Protein AF-L8XXB7-F1 (afdb_monomer)

pLDDT: mean 86.93, std 15.14, range [36.94, 98.31]

Sequence (219 aa):
MKTKTLAVSALMASLLMVPSFAGLTLDNISIDHSVTATVDMDNKSFAITGGCNTVIGGMDINQYDTFIAERNLASTLMACSEPLELMSLRIQSFLNNQPKVVREGNQLFLVGTIEGETRSVYMPLTLDQGSFKDVKAEAYERIFIYVSNEKVPCPNDPNAKCLQIRENKESAWQPYEGTIEGFSAEPGIAYRLRLKAYNKGTKEERWVYDMAVEQEVVE

Organism: NCBI:txid1261130

Nearest PDB structures (foldseek):
  8h95-assembly1_B  TM=2.052E-01  e=8.002E-02  Mus musculus
  7o1f-assembly1_A  TM=2.041E-01  e=3.319E+00  Thermochaetoides thermophila DSM 1495
  9hcj-assembly1_T0  TM=1.459E-01  e=7.292E+00  Dictyostelium discoideum

Solvent-accessible surface area (backbone atoms only — not comparable to full-atom values): 12708 Å² total; per-residue (Å²): 144,85,88,84,86,85,86,78,85,76,83,79,80,78,80,77,80,76,81,78,74,75,76,84,81,66,46,60,75,36,96,84,65,58,42,40,36,39,32,29,58,74,80,31,30,39,38,36,44,60,34,44,36,43,41,32,35,48,42,49,68,49,100,81,36,33,36,40,67,50,91,80,60,49,62,57,89,62,89,66,57,69,72,30,47,52,42,34,53,49,53,51,40,26,48,75,58,38,19,30,62,44,77,58,92,90,47,37,26,38,40,32,44,36,86,96,54,95,58,53,30,33,34,50,38,44,53,66,36,50,58,61,89,90,46,61,31,70,75,58,47,81,46,57,38,34,37,49,31,55,67,42,59,22,93,92,41,69,90,44,75,16,50,25,31,26,73,47,96,85,48,73,77,39,76,38,86,73,73,48,46,93,58,79,89,56,85,38,35,28,36,32,34,37,31,38,30,28,52,69,96,49,96,73,47,45,39,33,57,72,46,73,79,43,78,43,81,59,131

Mean predicted aligned error: 10.37 Å

InterPro domains:
  IPR005184 Domain of unknown function DUF306, Meta/HslJ [PF03724] (34-112)
  IPR025485 Domain of unknown function DUF4377 [PF14302] (143-199)
  IPR038670 HslJ-like superfamily [G3DSA:2.40.128.270] (19-120)

Foldseek 3Di:
DDDDDDDDDDPPPDPPPDPPPPPQDAAALDPVLQWAKEAAPVQQKIWIDDAQKIKIAGWDQDPQQFIAGDPDIDIDDGDDDPVRVVSVVQVVQFNVQRFGWDDDDLWTWGWGDGPPDPGIHIHTYAYPQQDDPPRGHADWDWAKKKWDLAWAQDPVGNVDTFIWI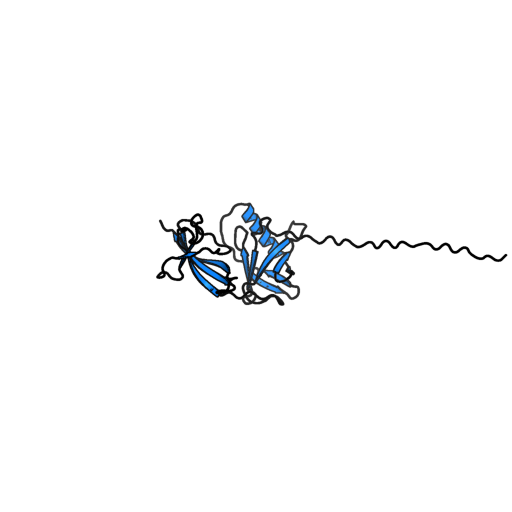DRDPPDDIDGDPDDAAPDDHDHQKIFIFIWTWGPPPDPPTYTYGDDTPDIDGHD

Radius of gyration: 26.52 Å; Cα contacts (8 Å, |Δi|>4): 423; chains: 1; bounding box: 49×38×118 Å

Secondary structure (DSSP, 8-state):
-------------------------PEESSTTS--EEEEETTTTEEEEESSSS-EEEEEEE-TT-BEEE-S--EE------HHHHHHHHHHHHHHHT--EEEEETTEEEEEE--TT-SS-EEEEEEEEESEETTEEPPPEEEEEEEE-SS-EE-SS-TTSEEEEEESSTTSPPEEE-S-EET--PPTTEEEEEEEEEESTTSTT-EEEEEEEEEEEE--

Structure (mmCIF, N/CA/C/O backbone):
data_AF-L8XXB7-F1
#
_entry.id   AF-L8XXB7-F1
#
loop_
_atom_site.group_PDB
_atom_site.id
_atom_site.type_symbol
_atom_site.label_atom_id
_atom_site.label_alt_id
_atom_site.label_comp_id
_atom_site.label_asym_id
_atom_site.label_entity_id
_atom_site.label_seq_id
_atom_site.pdbx_PDB_ins_code
_atom_site.Cartn_x
_atom_site.Cartn_y
_atom_site.Cartn_z
_atom_site.occupancy
_atom_site.B_iso_or_equiv
_atom_site.auth_seq_id
_atom_site.auth_comp_id
_atom_site.auth_asym_id
_atom_site.auth_atom_id
_atom_site.pdbx_PDB_model_num
ATOM 1 N N . MET A 1 1 ? -7.464 6.997 -90.187 1.00 45.47 1 MET A N 1
ATOM 2 C CA . MET A 1 1 ? -6.600 6.892 -88.992 1.00 45.47 1 MET A CA 1
ATOM 3 C C . MET A 1 1 ? -6.838 8.111 -88.100 1.00 45.47 1 MET A C 1
ATOM 5 O O . MET A 1 1 ? -6.328 9.177 -88.410 1.00 45.47 1 MET A O 1
ATOM 9 N N . LYS A 1 2 ? -7.713 7.984 -87.091 1.00 36.94 2 LYS A N 1
ATOM 10 C CA . LYS A 1 2 ? -7.899 8.899 -85.943 1.00 36.94 2 LYS A CA 1
ATOM 11 C C . LYS A 1 2 ? -8.888 8.238 -84.970 1.00 36.94 2 LYS A C 1
ATOM 13 O O . LYS A 1 2 ? -10.041 8.013 -85.314 1.00 36.94 2 LYS A O 1
ATOM 18 N N . THR A 1 3 ? -8.378 7.866 -83.806 1.00 43.75 3 THR A N 1
ATOM 19 C CA . THR A 1 3 ? -9.045 7.267 -82.642 1.00 43.75 3 THR A CA 1
ATOM 20 C C . THR A 1 3 ? -9.668 8.347 -81.750 1.00 43.75 3 THR A C 1
ATOM 22 O O . THR A 1 3 ? -9.043 9.392 -81.591 1.00 43.75 3 THR A O 1
ATOM 25 N N . LYS A 1 4 ? -10.828 8.078 -81.122 1.00 39.19 4 LYS A N 1
ATOM 26 C CA . LYS A 1 4 ? -11.221 8.572 -79.777 1.00 39.19 4 LYS A CA 1
ATOM 27 C C . LYS A 1 4 ? -12.209 7.571 -79.142 1.00 39.19 4 LYS A C 1
ATOM 29 O O . LYS A 1 4 ? -13.277 7.359 -79.695 1.00 39.19 4 LYS A O 1
ATOM 34 N N . THR A 1 5 ? -11.769 6.708 -78.225 1.00 40.34 5 THR A N 1
ATOM 35 C CA . THR A 1 5 ? -11.720 6.863 -76.750 1.00 40.34 5 THR A CA 1
ATOM 36 C C . THR A 1 5 ? -13.084 6.659 -76.074 1.00 40.34 5 THR A C 1
ATOM 38 O O . THR A 1 5 ? -13.858 7.597 -75.920 1.00 40.34 5 THR A O 1
ATOM 41 N N . LEU A 1 6 ? -13.336 5.421 -75.632 1.00 40.28 6 LEU A N 1
ATOM 42 C CA . LEU A 1 6 ? -14.311 5.074 -74.594 1.00 40.28 6 LEU A CA 1
ATOM 43 C C . LEU A 1 6 ? -13.636 5.266 -73.229 1.00 40.28 6 LEU A C 1
ATOM 45 O O . LEU A 1 6 ? -12.616 4.635 -72.954 1.00 40.28 6 LEU A O 1
ATOM 49 N N . ALA A 1 7 ? -14.183 6.144 -72.392 1.00 41.25 7 ALA A N 1
ATOM 50 C CA . ALA A 1 7 ? -13.767 6.289 -71.003 1.00 41.25 7 ALA A CA 1
ATOM 51 C C . ALA A 1 7 ? -14.542 5.279 -70.145 1.00 41.25 7 ALA A C 1
ATOM 53 O O . ALA A 1 7 ? -15.738 5.445 -69.918 1.00 41.25 7 ALA A O 1
ATOM 54 N N . VAL A 1 8 ? -13.862 4.231 -69.679 1.00 43.19 8 VAL A N 1
ATOM 55 C CA . VAL A 1 8 ? -14.361 3.361 -68.609 1.00 43.19 8 VAL A CA 1
ATOM 56 C C . VAL A 1 8 ? -13.792 3.904 -67.304 1.00 43.19 8 VAL A C 1
ATOM 58 O O . VAL A 1 8 ? -12.592 3.826 -67.053 1.00 43.19 8 VAL A O 1
ATOM 61 N N . SER A 1 9 ? -14.657 4.520 -66.504 1.00 38.75 9 SER A N 1
ATOM 62 C CA . SER A 1 9 ? -14.356 4.911 -65.130 1.00 38.75 9 SER A CA 1
ATOM 63 C C . SER A 1 9 ? -14.198 3.639 -64.294 1.00 38.75 9 SER A C 1
ATOM 65 O O . SER A 1 9 ? -15.162 2.909 -64.072 1.00 38.75 9 SER A O 1
ATOM 67 N N . ALA A 1 10 ? -12.970 3.345 -63.871 1.00 47.25 10 ALA A N 1
ATOM 68 C CA . ALA A 1 10 ? -12.698 2.325 -62.872 1.00 47.25 10 ALA A CA 1
ATOM 69 C C . ALA A 1 10 ? -12.879 2.949 -61.481 1.00 47.25 10 ALA A C 1
ATOM 71 O O . ALA A 1 10 ? -12.118 3.835 -61.088 1.00 47.25 10 ALA A O 1
ATOM 72 N N . LEU A 1 11 ? -13.893 2.495 -60.740 1.00 44.03 11 LEU A N 1
ATOM 73 C CA . LEU A 1 11 ? -14.020 2.755 -59.308 1.00 44.03 11 LEU A CA 1
ATOM 74 C C . LEU A 1 11 ? -12.863 2.037 -58.591 1.00 44.03 11 LEU A C 1
ATOM 76 O O . LEU A 1 11 ? -12.884 0.818 -58.428 1.00 44.03 11 LEU A O 1
ATOM 80 N N . MET A 1 12 ? -11.840 2.782 -58.171 1.00 46.66 12 MET A N 1
ATOM 81 C CA . MET A 1 12 ? -10.859 2.292 -57.202 1.00 46.66 12 MET A CA 1
ATOM 82 C C . MET A 1 12 ? -11.525 2.252 -55.824 1.00 46.66 12 MET A C 1
ATOM 84 O O . MET A 1 12 ? -11.659 3.276 -55.159 1.00 46.66 12 MET A O 1
ATOM 88 N N . ALA A 1 13 ? -11.951 1.066 -55.392 1.00 47.12 13 ALA A N 1
ATOM 89 C CA . ALA A 1 13 ? -12.261 0.818 -53.992 1.00 47.12 13 ALA A CA 1
ATOM 90 C C . ALA A 1 13 ? -10.939 0.761 -53.213 1.00 47.12 13 ALA A C 1
ATOM 92 O O . ALA A 1 13 ? -10.235 -0.248 -53.215 1.00 47.12 13 ALA A O 1
ATOM 93 N N . SER A 1 14 ? -10.573 1.873 -52.580 1.00 47.66 14 SER A N 1
ATOM 94 C CA . SER A 1 14 ? -9.471 1.926 -51.626 1.00 47.66 14 SER A CA 1
ATOM 95 C C . SER A 1 14 ? -9.863 1.143 -50.370 1.00 47.66 14 SER A C 1
ATOM 97 O O . SER A 1 14 ? -10.617 1.645 -49.535 1.00 47.66 14 SER A O 1
ATOM 99 N N . LEU A 1 15 ? -9.367 -0.091 -50.235 1.00 46.38 15 LEU A N 1
ATOM 100 C CA . LEU A 1 15 ? -9.364 -0.793 -48.953 1.00 46.38 15 LEU A CA 1
ATOM 101 C C . LEU A 1 15 ? -8.460 -0.016 -47.987 1.00 46.38 15 LEU A C 1
ATOM 103 O O . LEU A 1 15 ? -7.235 -0.086 -48.070 1.00 46.38 15 LEU A O 1
ATOM 107 N N . LEU A 1 16 ? -9.066 0.723 -47.062 1.00 46.00 16 LEU A N 1
ATOM 108 C CA . LEU A 1 16 ? -8.380 1.215 -45.874 1.00 46.00 16 LEU A CA 1
ATOM 109 C C . LEU A 1 16 ? -8.183 0.017 -44.937 1.00 46.00 16 LEU A C 1
ATOM 111 O O . LEU A 1 16 ? -9.094 -0.365 -44.206 1.00 46.00 16 LEU A O 1
ATOM 115 N N . MET A 1 17 ? -7.007 -0.612 -44.984 1.00 50.78 17 MET A N 1
ATOM 116 C CA . MET A 1 17 ? -6.580 -1.503 -43.906 1.00 50.78 17 MET A CA 1
ATOM 117 C C . MET A 1 17 ? -6.363 -0.645 -42.661 1.00 50.78 17 MET A C 1
ATOM 119 O O . MET A 1 17 ? -5.376 0.079 -42.559 1.00 50.78 17 MET A O 1
ATOM 123 N N . VAL A 1 18 ? -7.312 -0.697 -41.730 1.00 44.94 18 VAL A N 1
ATOM 124 C CA . VAL A 1 18 ? -7.131 -0.145 -40.388 1.00 44.94 18 VAL A CA 1
ATOM 125 C C . VAL A 1 18 ? -6.169 -1.086 -39.659 1.00 44.94 18 VAL A C 1
ATOM 127 O O . VAL A 1 18 ? -6.505 -2.263 -39.501 1.00 44.94 18 VAL A O 1
ATOM 130 N N . PRO A 1 19 ? -4.974 -0.641 -39.236 1.00 51.09 19 PRO A N 1
ATOM 131 C CA . PRO A 1 19 ? -4.128 -1.472 -38.399 1.00 51.09 19 PRO A CA 1
ATOM 132 C C . PRO A 1 19 ? -4.854 -1.691 -37.070 1.00 51.09 19 PRO A C 1
ATOM 134 O O . PRO A 1 19 ? -5.064 -0.759 -36.294 1.00 51.09 19 PRO A O 1
ATOM 137 N N . SER A 1 20 ? -5.270 -2.931 -36.820 1.00 47.62 20 SER A N 1
ATOM 138 C CA . SER A 1 20 ? -5.663 -3.363 -35.485 1.00 47.62 20 SER A CA 1
ATOM 139 C C . SER A 1 20 ? -4.380 -3.450 -34.669 1.00 47.62 20 SER A C 1
ATOM 141 O O . SER A 1 20 ? -3.648 -4.436 -34.731 1.00 47.62 20 SER A O 1
ATOM 143 N N . PHE A 1 21 ? -4.051 -2.374 -33.958 1.00 53.78 21 PHE A N 1
ATOM 144 C CA . PHE A 1 21 ? -3.100 -2.471 -32.865 1.00 53.78 21 PHE A CA 1
ATOM 145 C C . PHE A 1 21 ? -3.776 -3.328 -31.799 1.00 53.78 21 PHE A C 1
ATOM 147 O O . PHE A 1 21 ? -4.690 -2.866 -31.116 1.00 53.78 21 PHE A O 1
ATOM 154 N N . ALA A 1 22 ? -3.377 -4.597 -31.703 1.00 57.16 22 ALA A N 1
ATOM 155 C CA . ALA A 1 22 ? -3.699 -5.405 -30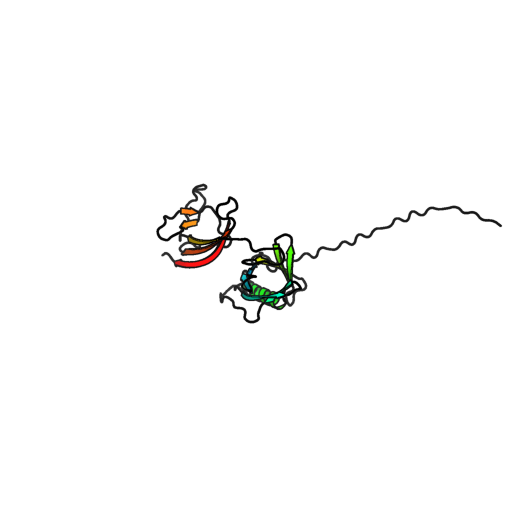.542 1.00 57.16 22 ALA A CA 1
ATOM 156 C C . ALA A 1 22 ? -3.143 -4.651 -29.330 1.00 57.16 22 ALA A C 1
ATOM 158 O O . ALA A 1 22 ? -1.928 -4.483 -29.210 1.00 57.16 22 ALA A O 1
ATOM 159 N N . GLY A 1 23 ? -4.032 -4.112 -28.493 1.00 57.22 23 GLY A N 1
ATOM 160 C CA . GLY A 1 23 ? -3.625 -3.526 -27.225 1.00 57.22 23 GLY A CA 1
ATOM 161 C C . GLY A 1 23 ? -2.802 -4.566 -26.475 1.00 57.22 23 GLY A C 1
ATOM 162 O O . GLY A 1 23 ? -3.222 -5.717 -26.358 1.00 57.22 23 GLY A O 1
ATOM 163 N N . LEU A 1 24 ? -1.602 -4.191 -26.038 1.00 60.78 24 LEU A N 1
ATOM 164 C CA . LEU A 1 24 ? -0.791 -5.051 -25.187 1.00 60.78 24 LEU A CA 1
ATOM 165 C C . LEU A 1 24 ? -1.532 -5.185 -23.855 1.00 60.78 24 LEU A C 1
ATOM 167 O O . LEU A 1 24 ? -1.524 -4.263 -23.045 1.00 60.78 24 LEU A O 1
ATOM 171 N N . THR A 1 25 ? -2.220 -6.307 -23.656 1.00 75.25 25 THR A N 1
ATOM 172 C CA . THR A 1 25 ? -2.815 -6.647 -22.365 1.00 75.25 25 THR A CA 1
ATOM 173 C C . THR A 1 25 ? -1.681 -7.049 -21.431 1.00 75.25 25 THR A C 1
ATOM 175 O O . THR A 1 25 ? -1.007 -8.052 -21.678 1.00 75.25 25 THR A O 1
ATOM 178 N N . LEU A 1 26 ? -1.434 -6.235 -20.408 1.00 86.38 26 LEU A N 1
ATOM 179 C CA . LEU A 1 26 ? -0.481 -6.539 -19.347 1.00 86.38 26 LEU A CA 1
ATOM 180 C C . LEU A 1 26 ? -1.220 -7.233 -18.209 1.00 86.38 26 LEU A C 1
ATOM 182 O O . LEU A 1 26 ? -2.276 -6.766 -17.787 1.00 86.38 26 LEU A O 1
ATOM 186 N N . ASP A 1 27 ? -0.639 -8.316 -17.708 1.00 92.12 27 ASP A N 1
ATOM 187 C CA . ASP A 1 27 ? -1.162 -9.032 -16.550 1.00 92.12 27 ASP A CA 1
ATOM 188 C C . ASP A 1 27 ? -0.581 -8.439 -15.257 1.00 92.12 27 ASP A C 1
ATOM 190 O O . ASP A 1 27 ? 0.526 -7.885 -15.247 1.00 92.12 27 ASP A O 1
ATOM 194 N N . ASN A 1 28 ? -1.316 -8.558 -14.152 1.00 92.62 28 ASN A N 1
ATOM 195 C CA . ASN A 1 28 ? -0.781 -8.241 -12.829 1.00 92.62 28 ASN A CA 1
ATOM 196 C C . ASN A 1 28 ? 0.352 -9.231 -12.485 1.00 92.62 28 ASN A C 1
ATOM 198 O O . ASN A 1 28 ? 0.294 -10.408 -12.847 1.00 92.62 28 ASN A O 1
ATOM 202 N N . ILE A 1 29 ? 1.374 -8.774 -11.758 1.00 93.81 29 ILE A N 1
ATOM 203 C CA . ILE A 1 29 ? 2.471 -9.620 -11.259 1.00 93.81 29 ILE A CA 1
ATOM 204 C C . ILE A 1 29 ? 1.972 -10.806 -10.411 1.00 93.81 29 ILE A C 1
ATOM 206 O O . ILE A 1 29 ? 2.606 -11.862 -10.374 1.00 93.81 29 ILE A O 1
ATOM 210 N N . SER A 1 30 ? 0.814 -10.647 -9.769 1.00 90.94 30 SER A N 1
ATOM 211 C CA . SER A 1 30 ? 0.132 -11.657 -8.960 1.00 90.94 30 SER A CA 1
ATOM 212 C C . SER A 1 30 ? -1.269 -11.934 -9.501 1.00 90.94 30 SER A C 1
ATOM 214 O O . SER A 1 30 ? -2.006 -11.009 -9.828 1.00 90.94 30 SER A O 1
ATOM 216 N N . ILE A 1 31 ? -1.653 -13.211 -9.582 1.00 84.81 31 ILE A N 1
ATOM 217 C CA . ILE A 1 31 ? -2.969 -13.624 -10.108 1.00 84.81 31 ILE A CA 1
ATOM 218 C C . ILE A 1 31 ? -4.104 -13.183 -9.172 1.00 84.81 31 ILE A C 1
ATOM 220 O O . ILE A 1 31 ? -5.189 -12.841 -9.627 1.00 84.81 31 ILE A O 1
ATOM 224 N N . ASP A 1 32 ? -3.851 -13.177 -7.866 1.00 81.38 32 ASP A N 1
ATOM 225 C CA . ASP A 1 32 ? -4.802 -12.770 -6.828 1.00 81.38 32 ASP A CA 1
ATOM 226 C C . ASP A 1 32 ? -4.764 -11.264 -6.521 1.00 81.38 32 ASP A C 1
ATOM 228 O O . ASP A 1 32 ? -5.496 -10.796 -5.652 1.00 81.38 32 ASP A O 1
ATOM 232 N N . HIS A 1 33 ? -3.927 -10.506 -7.239 1.00 83.19 33 HIS A N 1
ATOM 233 C CA . HIS A 1 33 ? -3.735 -9.063 -7.087 1.00 83.19 33 HIS A CA 1
ATOM 234 C C . HIS A 1 33 ? -3.269 -8.650 -5.678 1.00 83.19 33 HIS A C 1
ATOM 236 O O . HIS A 1 33 ? -3.464 -7.505 -5.270 1.00 83.19 33 HIS A O 1
ATOM 242 N N . SER A 1 34 ? -2.651 -9.571 -4.937 1.00 82.06 34 SER A N 1
ATOM 243 C CA . SER A 1 34 ? -2.182 -9.341 -3.568 1.00 82.06 34 SER A CA 1
ATOM 244 C C . SER A 1 34 ? -0.916 -8.483 -3.488 1.00 82.06 34 SER A C 1
ATOM 246 O O . SER A 1 34 ? -0.613 -7.936 -2.426 1.00 82.06 34 SER A O 1
ATOM 248 N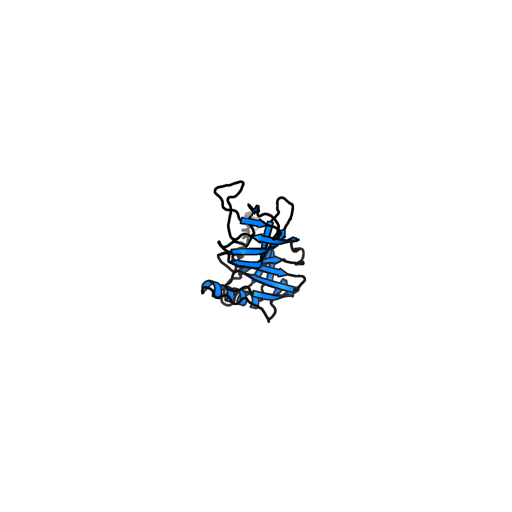 N . VAL A 1 35 ? -0.173 -8.346 -4.593 1.00 88.81 35 VAL A N 1
ATOM 249 C CA . VAL A 1 35 ? 1.109 -7.633 -4.614 1.00 88.81 35 VAL A CA 1
ATOM 250 C C . VAL A 1 35 ? 0.933 -6.146 -4.893 1.00 88.81 35 VAL A C 1
ATOM 252 O O . VAL A 1 35 ? 0.376 -5.753 -5.919 1.00 88.81 35 VAL A O 1
ATOM 255 N N . THR A 1 36 ? 1.471 -5.309 -4.004 1.00 90.31 36 THR A N 1
ATOM 256 C CA . THR A 1 36 ? 1.393 -3.844 -4.112 1.00 90.31 36 THR A CA 1
ATOM 257 C C . THR A 1 36 ? 2.714 -3.183 -3.731 1.00 90.31 36 THR A C 1
ATOM 259 O O . THR A 1 36 ? 3.402 -3.639 -2.816 1.00 90.31 36 THR A O 1
ATOM 262 N N . ALA A 1 37 ? 3.064 -2.095 -4.420 1.00 95.00 37 ALA A N 1
ATOM 263 C CA . ALA A 1 37 ? 4.175 -1.221 -4.066 1.00 95.00 37 ALA A CA 1
ATOM 264 C C . ALA A 1 37 ? 3.660 0.052 -3.390 1.00 95.00 37 ALA A C 1
ATOM 266 O O . ALA A 1 37 ? 2.748 0.713 -3.880 1.00 95.00 37 ALA A O 1
ATOM 267 N N . THR A 1 38 ? 4.287 0.433 -2.285 1.00 94.44 38 THR A N 1
ATOM 268 C CA . THR A 1 38 ? 4.102 1.734 -1.638 1.00 94.44 38 THR A CA 1
ATOM 269 C C . THR A 1 38 ? 5.415 2.495 -1.682 1.00 94.44 38 THR A C 1
ATOM 271 O O . THR A 1 38 ? 6.469 1.937 -1.382 1.00 94.44 38 THR A O 1
ATOM 274 N N . VAL A 1 39 ? 5.353 3.764 -2.069 1.00 96.56 39 VAL A N 1
ATOM 275 C CA . VAL A 1 39 ? 6.519 4.603 -2.334 1.00 96.56 39 VAL A CA 1
ATOM 276 C C . VAL A 1 39 ? 6.416 5.919 -1.574 1.00 96.56 39 VAL A C 1
ATOM 278 O O . VAL A 1 39 ? 5.440 6.647 -1.714 1.00 96.56 39 VAL A O 1
ATOM 281 N N . ASP A 1 40 ? 7.462 6.260 -0.836 1.00 96.31 40 ASP A N 1
ATOM 282 C CA . ASP A 1 40 ? 7.672 7.584 -0.262 1.00 96.31 40 ASP A CA 1
ATOM 283 C C . ASP A 1 40 ? 8.676 8.342 -1.143 1.00 96.31 40 ASP A C 1
ATOM 285 O O . ASP A 1 40 ? 9.875 8.040 -1.152 1.00 96.31 40 ASP A O 1
ATOM 289 N N . MET A 1 41 ? 8.174 9.305 -1.922 1.00 96.56 41 MET A N 1
ATOM 290 C CA . MET A 1 41 ? 8.996 10.093 -2.847 1.00 96.56 41 MET A CA 1
ATOM 291 C C . MET A 1 41 ? 9.905 11.090 -2.125 1.00 96.56 41 MET A C 1
ATOM 293 O O . MET A 1 41 ? 10.957 11.442 -2.659 1.00 96.56 41 MET A O 1
ATOM 297 N N . ASP A 1 42 ? 9.516 11.542 -0.933 1.00 95.81 42 ASP A N 1
ATOM 298 C CA . ASP A 1 42 ? 10.235 12.575 -0.187 1.00 95.81 42 ASP A CA 1
ATOM 299 C C . ASP A 1 42 ? 11.443 11.967 0.537 1.00 95.81 42 ASP A C 1
ATOM 301 O O . ASP A 1 42 ? 12.554 12.494 0.467 1.00 95.81 42 ASP A O 1
ATOM 305 N N . ASN A 1 43 ? 11.243 10.808 1.170 1.00 96.25 43 ASN A N 1
ATOM 306 C CA . ASN A 1 43 ? 12.287 10.048 1.859 1.00 96.25 43 ASN A CA 1
ATOM 307 C C . ASN A 1 43 ? 13.014 9.048 0.949 1.00 96.25 43 ASN A C 1
ATOM 309 O O . ASN A 1 43 ? 13.907 8.344 1.422 1.00 96.25 43 ASN A O 1
ATOM 313 N N . LYS A 1 44 ? 12.643 8.971 -0.337 1.00 96.69 44 LYS A N 1
ATOM 314 C CA . LYS A 1 44 ? 13.229 8.055 -1.328 1.00 96.69 44 LYS A CA 1
ATOM 315 C C . LYS A 1 44 ? 13.245 6.600 -0.862 1.00 96.69 44 LYS A C 1
ATOM 317 O O . LYS A 1 44 ? 14.256 5.906 -0.948 1.00 96.69 44 LYS A O 1
ATOM 322 N N . SER A 1 45 ? 12.114 6.134 -0.350 1.00 96.69 45 SER A N 1
ATOM 323 C CA . SER A 1 45 ? 11.988 4.772 0.167 1.00 96.69 45 SER A CA 1
ATOM 324 C C . SER A 1 45 ? 10.759 4.070 -0.389 1.00 96.69 45 SER A C 1
ATOM 326 O O . SER A 1 45 ? 9.840 4.705 -0.908 1.00 96.69 45 SER A O 1
ATOM 328 N N . PHE A 1 46 ? 10.754 2.745 -0.319 1.00 96.38 46 PHE A N 1
ATOM 329 C CA . PHE A 1 46 ? 9.628 1.942 -0.768 1.00 96.38 46 PHE A CA 1
ATOM 330 C C . PHE A 1 46 ? 9.436 0.693 0.089 1.00 96.38 46 PHE A C 1
ATOM 332 O O . PHE A 1 46 ? 10.363 0.220 0.752 1.00 96.38 46 PHE A O 1
ATOM 339 N N . ALA A 1 47 ? 8.230 0.138 0.014 1.00 94.19 47 ALA A N 1
ATOM 340 C CA . ALA A 1 47 ? 7.888 -1.180 0.520 1.00 94.19 47 ALA A CA 1
ATOM 341 C C . ALA A 1 47 ? 7.029 -1.929 -0.509 1.00 94.19 47 ALA A C 1
ATOM 343 O O . ALA A 1 47 ? 6.137 -1.336 -1.115 1.00 94.19 47 ALA A O 1
ATOM 344 N N . ILE A 1 48 ? 7.276 -3.226 -0.698 1.00 93.88 48 ILE A N 1
ATOM 345 C CA . ILE A 1 48 ? 6.439 -4.113 -1.516 1.00 93.88 48 ILE A CA 1
ATOM 346 C C . ILE A 1 48 ? 5.924 -5.251 -0.650 1.00 93.88 48 ILE A C 1
ATOM 348 O O . ILE A 1 48 ? 6.713 -5.973 -0.038 1.00 93.88 48 ILE A O 1
ATOM 352 N N . THR A 1 49 ? 4.605 -5.410 -0.630 1.00 87.44 49 THR A N 1
ATOM 353 C CA . THR A 1 49 ? 3.877 -6.472 0.077 1.00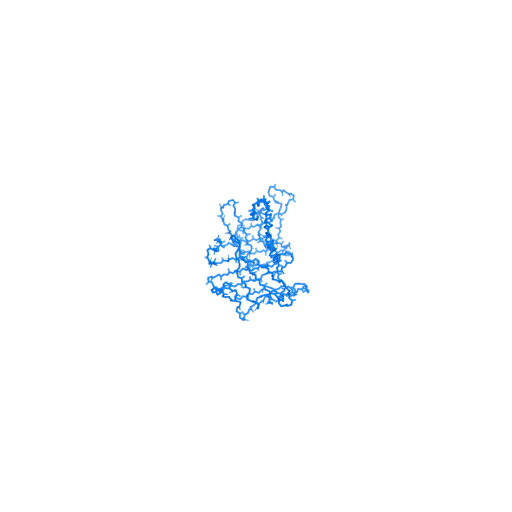 87.44 49 THR A CA 1
ATOM 354 C C . THR A 1 49 ? 3.227 -7.431 -0.926 1.00 87.44 49 THR A C 1
ATOM 356 O O . THR A 1 49 ? 3.133 -7.108 -2.108 1.00 87.44 49 THR A O 1
ATOM 359 N N . GLY A 1 50 ? 2.800 -8.615 -0.469 1.00 79.88 50 GLY A N 1
ATOM 360 C CA . GLY A 1 50 ? 2.075 -9.615 -1.277 1.00 79.88 50 GLY A CA 1
ATOM 361 C C . GLY A 1 50 ? 2.872 -10.868 -1.665 1.00 79.88 50 GLY A C 1
ATOM 362 O O . GLY A 1 50 ? 2.329 -11.781 -2.276 1.00 79.88 50 GLY A O 1
ATOM 363 N N . GLY A 1 51 ? 4.154 -10.944 -1.300 1.00 80.94 51 GLY A N 1
ATOM 364 C CA . GLY A 1 51 ? 4.907 -12.203 -1.270 1.00 80.94 51 GLY A CA 1
ATOM 365 C C . GLY A 1 51 ? 4.919 -12.825 0.128 1.00 80.94 51 GLY A C 1
ATOM 366 O O . GLY A 1 51 ? 4.204 -12.381 1.024 1.00 80.94 51 GLY A O 1
ATOM 367 N N . CYS A 1 52 ? 5.792 -13.813 0.338 1.00 79.38 52 CYS A N 1
ATOM 368 C CA . CYS A 1 52 ? 6.082 -14.323 1.678 1.00 79.38 52 CYS A CA 1
ATOM 369 C C . CYS A 1 52 ? 6.623 -13.227 2.598 1.00 79.38 52 CYS A C 1
ATOM 371 O O . CYS A 1 52 ? 6.207 -13.101 3.742 1.00 79.38 52 CYS A O 1
ATOM 373 N N . ASN A 1 53 ? 7.554 -12.429 2.081 1.00 81.62 53 ASN A N 1
ATOM 374 C CA . ASN A 1 53 ? 8.209 -11.376 2.835 1.00 81.62 53 ASN A CA 1
ATOM 375 C C . ASN A 1 53 ? 7.991 -10.010 2.199 1.00 81.62 53 ASN A C 1
ATOM 377 O O . ASN A 1 53 ? 7.970 -9.879 0.973 1.00 81.62 53 ASN A O 1
ATOM 381 N N . THR A 1 54 ? 7.878 -8.989 3.046 1.00 86.31 54 THR A N 1
ATOM 382 C CA . THR A 1 54 ? 7.847 -7.593 2.608 1.00 86.31 54 THR A CA 1
ATOM 383 C C . THR A 1 54 ? 9.258 -7.176 2.222 1.00 86.31 54 THR A C 1
ATOM 385 O O . THR A 1 54 ? 10.189 -7.381 3.001 1.00 86.31 54 THR A O 1
ATOM 388 N N . VAL A 1 55 ? 9.432 -6.597 1.037 1.00 92.69 55 VAL A N 1
ATOM 389 C CA . VAL A 1 55 ? 10.711 -6.022 0.589 1.00 92.69 55 VAL A CA 1
ATOM 390 C C . VAL A 1 55 ? 10.693 -4.529 0.879 1.00 92.69 55 VAL A C 1
ATOM 392 O O . VAL A 1 55 ? 9.721 -3.863 0.542 1.00 92.69 55 VAL A O 1
ATOM 395 N N . ILE A 1 56 ? 11.745 -4.003 1.497 1.00 92.62 56 ILE A N 1
ATOM 396 C CA . ILE A 1 56 ? 11.857 -2.599 1.902 1.00 92.62 56 ILE A CA 1
ATOM 397 C C . ILE A 1 56 ? 13.223 -2.080 1.470 1.00 92.62 56 ILE A C 1
ATOM 399 O O . ILE A 1 56 ? 14.228 -2.773 1.615 1.00 92.62 56 ILE A O 1
ATOM 403 N N . GLY A 1 57 ? 13.297 -0.848 0.984 1.00 95.25 57 GLY A N 1
ATOM 404 C CA . GLY A 1 57 ? 14.593 -0.245 0.703 1.00 95.25 57 GLY A CA 1
ATOM 405 C C . GLY A 1 57 ? 14.527 1.201 0.257 1.00 95.25 57 GLY A C 1
ATOM 406 O O . GLY A 1 57 ? 13.454 1.796 0.159 1.00 95.25 57 GLY A O 1
ATOM 407 N N . GLY A 1 58 ? 15.709 1.751 -0.012 1.00 96.88 58 GLY A N 1
ATOM 408 C CA . GLY A 1 58 ? 15.848 3.007 -0.733 1.00 96.88 58 GLY A CA 1
ATOM 409 C C . GLY A 1 58 ? 15.521 2.821 -2.213 1.00 96.88 58 GLY A C 1
ATOM 410 O O . GLY A 1 58 ? 15.690 1.728 -2.768 1.00 96.88 58 GLY A O 1
ATOM 411 N N . MET A 1 59 ? 15.051 3.881 -2.857 1.00 97.31 59 MET A N 1
ATOM 412 C CA . MET A 1 59 ? 14.818 3.891 -4.296 1.00 97.31 59 MET A CA 1
ATOM 413 C C . MET A 1 59 ? 15.163 5.235 -4.929 1.00 97.31 59 MET A C 1
ATOM 415 O O . MET A 1 59 ? 15.248 6.264 -4.264 1.00 97.31 59 MET A O 1
ATOM 419 N N . ASP A 1 60 ? 15.306 5.222 -6.249 1.00 97.12 60 ASP A N 1
ATOM 420 C CA . ASP A 1 60 ? 15.294 6.426 -7.068 1.00 97.12 60 ASP A CA 1
ATOM 421 C C . ASP A 1 60 ? 14.421 6.206 -8.305 1.00 97.12 60 ASP A C 1
ATOM 423 O O . ASP A 1 60 ? 14.262 5.078 -8.780 1.00 97.12 60 ASP A O 1
ATOM 427 N N . ILE A 1 61 ? 13.871 7.288 -8.853 1.00 97.12 61 ILE A N 1
ATOM 428 C CA . ILE A 1 61 ? 13.217 7.260 -10.161 1.00 97.12 61 ILE A CA 1
ATOM 429 C C . ILE A 1 61 ? 13.942 8.244 -11.065 1.00 97.12 61 ILE A C 1
ATOM 431 O O . ILE A 1 61 ? 13.970 9.448 -10.806 1.00 97.12 61 ILE A O 1
ATOM 435 N N . ASN A 1 62 ? 14.553 7.728 -12.130 1.00 96.12 62 ASN A N 1
ATOM 436 C CA . ASN A 1 62 ? 15.334 8.565 -13.033 1.00 96.12 62 ASN A CA 1
ATOM 437 C C . ASN A 1 62 ? 14.438 9.373 -13.996 1.00 96.12 62 ASN A C 1
ATOM 439 O O . ASN A 1 62 ? 13.225 9.191 -14.076 1.00 96.12 62 ASN A O 1
ATOM 443 N N . GLN A 1 63 ? 15.061 10.234 -14.803 1.00 94.44 63 GLN A N 1
ATOM 444 C CA . GLN A 1 63 ? 14.372 11.081 -15.790 1.00 94.44 63 GLN A CA 1
ATOM 445 C C . GLN A 1 63 ? 13.600 10.324 -16.892 1.00 94.44 63 GLN A C 1
ATOM 447 O O . GLN A 1 63 ? 12.868 10.942 -17.660 1.00 94.44 63 GLN A O 1
ATOM 452 N N . TYR A 1 64 ? 13.790 9.008 -17.010 1.00 96.12 64 TYR A N 1
ATOM 453 C CA . TYR A 1 64 ? 13.103 8.131 -17.964 1.00 96.12 64 TYR A CA 1
ATOM 454 C C . TYR A 1 64 ? 12.014 7.279 -17.300 1.00 96.12 64 TYR A C 1
ATOM 456 O O . TYR A 1 64 ? 11.586 6.270 -17.882 1.00 96.12 64 TYR A O 1
ATOM 464 N N . ASP A 1 65 ? 11.605 7.680 -16.093 1.00 97.31 65 ASP A N 1
ATOM 465 C CA . ASP A 1 65 ? 10.636 7.013 -15.228 1.00 97.31 65 ASP A CA 1
ATOM 466 C C . ASP A 1 65 ? 11.051 5.592 -14.824 1.00 97.31 65 ASP A C 1
ATOM 468 O O . ASP A 1 65 ? 10.208 4.771 -14.475 1.00 97.31 65 ASP A O 1
ATOM 472 N N . THR A 1 66 ? 12.341 5.259 -14.888 1.00 98.00 66 THR A N 1
ATOM 473 C CA . THR A 1 66 ? 12.832 3.954 -14.435 1.00 98.00 66 THR A CA 1
ATOM 474 C C . THR A 1 66 ? 12.940 3.958 -12.916 1.00 98.00 66 THR A C 1
ATOM 476 O O . THR A 1 66 ? 13.675 4.778 -12.365 1.00 98.00 66 THR A O 1
ATOM 479 N N . PHE A 1 67 ? 12.239 3.030 -12.267 1.00 98.31 67 PHE A N 1
ATOM 480 C CA . PHE A 1 67 ? 12.334 2.751 -10.841 1.00 98.31 67 PHE A CA 1
ATOM 481 C C . PHE A 1 67 ? 13.588 1.921 -10.561 1.00 98.31 67 PHE A C 1
ATOM 483 O O . PHE A 1 67 ? 13.771 0.833 -11.111 1.00 98.31 67 PHE A O 1
ATOM 490 N N . ILE A 1 68 ? 14.455 2.436 -9.698 1.00 97.75 68 ILE A N 1
ATOM 491 C CA . ILE A 1 68 ? 15.737 1.833 -9.348 1.00 97.75 68 ILE A CA 1
ATOM 492 C C . ILE A 1 68 ? 15.716 1.543 -7.851 1.00 97.75 68 ILE A C 1
ATOM 494 O O . ILE A 1 68 ? 15.795 2.458 -7.037 1.00 97.75 68 ILE A O 1
ATOM 498 N N . ALA A 1 69 ? 15.623 0.264 -7.492 1.00 96.75 69 ALA A N 1
ATOM 499 C CA . ALA A 1 69 ? 15.797 -0.180 -6.115 1.00 96.75 69 ALA A CA 1
ATOM 500 C C . ALA A 1 69 ? 17.287 -0.140 -5.732 1.00 96.75 69 ALA A C 1
ATOM 502 O O . ALA A 1 69 ? 18.151 -0.570 -6.504 1.00 96.75 69 ALA A O 1
ATOM 503 N N . GLU A 1 70 ? 17.608 0.367 -4.543 1.00 94.69 70 GLU A N 1
ATOM 504 C CA . GLU A 1 70 ? 18.977 0.328 -4.030 1.00 94.69 70 GLU A CA 1
ATOM 505 C C . GLU A 1 70 ? 19.434 -1.108 -3.720 1.00 94.69 70 GLU A C 1
ATOM 507 O O . GLU A 1 70 ? 18.635 -2.018 -3.527 1.00 94.69 70 GLU A O 1
ATOM 512 N N . ARG A 1 71 ? 20.753 -1.337 -3.654 1.00 83.69 71 ARG A N 1
ATOM 513 C CA . ARG A 1 71 ? 21.320 -2.693 -3.518 1.00 83.69 71 ARG A CA 1
ATOM 514 C C . ARG A 1 71 ? 21.049 -3.363 -2.168 1.00 83.69 71 ARG A C 1
ATOM 516 O O . ARG A 1 71 ? 20.987 -4.586 -2.107 1.00 83.69 71 ARG A O 1
ATOM 523 N N . ASN A 1 72 ? 20.930 -2.585 -1.093 1.00 84.62 72 ASN A N 1
ATOM 524 C CA . ASN A 1 72 ? 20.789 -3.102 0.269 1.00 84.62 72 ASN A CA 1
ATOM 525 C C . ASN A 1 72 ? 19.317 -3.099 0.688 1.00 84.62 72 ASN A C 1
ATOM 527 O O . ASN A 1 72 ? 18.899 -2.289 1.514 1.00 84.62 72 ASN A O 1
ATOM 531 N N . LEU A 1 73 ? 18.534 -3.992 0.085 1.00 89.81 73 LEU A N 1
ATOM 532 C CA . LEU A 1 73 ? 17.132 -4.171 0.446 1.00 89.81 73 LEU A CA 1
ATOM 533 C C . LEU A 1 73 ? 17.021 -4.961 1.751 1.00 89.81 73 LEU A C 1
ATOM 535 O O . LEU A 1 73 ? 17.689 -5.978 1.941 1.00 89.81 73 LEU A O 1
ATOM 539 N N . ALA A 1 74 ? 16.158 -4.492 2.643 1.00 87.69 74 ALA A N 1
ATOM 540 C CA . ALA A 1 74 ? 15.721 -5.236 3.808 1.00 87.69 74 ALA A CA 1
ATOM 541 C C . ALA A 1 74 ? 14.504 -6.090 3.441 1.00 87.69 74 ALA A C 1
ATOM 543 O O . ALA A 1 74 ? 13.708 -5.737 2.569 1.00 87.69 74 ALA A O 1
ATOM 544 N N . SER A 1 75 ? 14.336 -7.213 4.131 1.00 85.50 75 SER A N 1
ATOM 545 C CA . SER A 1 75 ? 13.122 -8.006 4.022 1.00 85.50 75 SER A CA 1
ATOM 546 C C . SER A 1 75 ? 12.738 -8.592 5.371 1.00 85.50 75 SER A C 1
ATOM 548 O O . SER A 1 75 ? 13.600 -8.809 6.225 1.00 85.50 75 SER A O 1
ATOM 550 N N . THR A 1 76 ? 11.443 -8.823 5.581 1.00 80.44 76 THR A N 1
ATOM 551 C CA . THR A 1 76 ? 10.989 -9.644 6.709 1.00 80.44 76 THR A CA 1
ATOM 552 C C . THR A 1 76 ? 11.509 -11.077 6.546 1.00 80.44 76 THR A C 1
ATOM 554 O O . THR A 1 76 ? 11.909 -11.477 5.456 1.00 80.44 76 THR A O 1
ATOM 557 N N . LEU A 1 77 ? 11.535 -11.855 7.629 1.00 80.81 77 LEU A N 1
ATOM 558 C CA . LEU A 1 77 ? 11.991 -13.252 7.618 1.00 80.81 77 LEU A CA 1
ATOM 559 C C . LEU A 1 77 ? 10.889 -14.173 8.150 1.00 80.81 77 LEU A C 1
ATOM 561 O O . LEU A 1 77 ? 11.041 -14.829 9.178 1.00 80.81 77 LEU A O 1
ATOM 565 N N . MET A 1 78 ? 9.748 -14.164 7.471 1.00 74.81 78 MET A N 1
ATOM 566 C CA . MET A 1 78 ? 8.630 -15.067 7.717 1.00 74.81 78 MET A CA 1
ATOM 567 C C . MET A 1 78 ? 8.859 -16.377 6.961 1.00 74.81 78 MET A C 1
ATOM 569 O O . MET A 1 78 ? 9.420 -16.385 5.864 1.00 74.81 78 MET A O 1
ATOM 573 N N . ALA A 1 79 ? 8.439 -17.487 7.565 1.00 79.62 79 ALA A N 1
ATOM 574 C CA . ALA A 1 79 ? 8.366 -18.775 6.889 1.00 79.62 79 ALA A CA 1
ATOM 575 C C . ALA A 1 79 ? 7.010 -18.880 6.185 1.00 79.62 79 ALA A C 1
ATOM 577 O O . ALA A 1 79 ? 5.981 -18.610 6.807 1.00 79.62 79 ALA A O 1
ATOM 578 N N . CYS A 1 80 ? 6.998 -19.278 4.913 1.00 77.25 80 CYS A N 1
ATOM 579 C CA . CYS A 1 80 ? 5.769 -19.351 4.129 1.00 77.25 80 CYS A CA 1
ATOM 580 C C . CYS A 1 80 ? 5.688 -20.628 3.300 1.00 77.25 80 CYS A C 1
ATOM 582 O O . CYS A 1 80 ? 6.619 -21.425 3.231 1.00 77.25 80 CYS A O 1
ATOM 584 N N . SER A 1 81 ? 4.538 -20.822 2.662 1.00 86.19 81 SER A N 1
ATOM 585 C CA . SER A 1 81 ? 4.378 -21.847 1.642 1.00 86.19 81 SER A CA 1
ATOM 586 C C . SER A 1 81 ? 5.205 -21.517 0.393 1.00 86.19 81 SER A C 1
ATOM 588 O O . SER A 1 81 ? 5.429 -20.350 0.064 1.00 86.19 81 SER A O 1
ATOM 590 N N . GLU A 1 82 ? 5.593 -22.556 -0.346 1.00 87.62 82 GLU A N 1
ATOM 591 C CA . GLU A 1 82 ? 6.381 -22.446 -1.582 1.00 87.62 82 GLU A CA 1
ATOM 592 C C . GLU A 1 82 ? 5.807 -21.435 -2.603 1.00 87.62 82 GLU A C 1
ATOM 594 O O . GLU A 1 82 ? 6.581 -20.637 -3.130 1.00 87.62 82 GLU A O 1
ATOM 599 N N . PRO A 1 83 ? 4.480 -21.344 -2.855 1.00 87.25 83 PRO A N 1
ATOM 600 C CA . PRO A 1 83 ? 3.943 -20.327 -3.763 1.00 87.25 83 PRO A CA 1
ATOM 601 C C . PRO A 1 83 ? 4.258 -18.883 -3.343 1.00 87.25 83 PRO A C 1
ATOM 603 O O . PRO A 1 83 ? 4.533 -18.040 -4.198 1.00 87.25 83 PRO A O 1
ATOM 606 N N . LEU A 1 84 ? 4.243 -18.589 -2.039 1.00 83.81 84 LEU A N 1
ATOM 607 C CA . LEU A 1 84 ? 4.542 -17.256 -1.510 1.00 83.81 84 LEU A CA 1
ATOM 608 C C . LEU A 1 84 ? 6.043 -16.951 -1.562 1.00 83.81 84 LEU A C 1
ATOM 610 O O . LEU A 1 84 ? 6.430 -15.809 -1.819 1.00 83.81 84 LEU A O 1
ATOM 614 N N . GLU A 1 85 ? 6.891 -17.959 -1.355 1.00 87.75 85 GLU A N 1
ATOM 615 C CA . GLU A 1 85 ? 8.340 -17.830 -1.536 1.00 87.75 85 GLU A CA 1
ATOM 616 C C . GLU A 1 85 ? 8.697 -17.557 -3.003 1.00 87.75 85 GLU A C 1
ATOM 618 O O . GLU A 1 85 ? 9.441 -16.619 -3.296 1.00 87.75 85 GLU A O 1
ATOM 623 N N . LEU A 1 86 ? 8.103 -18.308 -3.939 1.00 90.25 86 LEU A N 1
ATOM 624 C CA . LEU A 1 86 ? 8.264 -18.081 -5.377 1.00 90.25 86 LEU A CA 1
ATOM 625 C C . LEU A 1 86 ? 7.780 -16.686 -5.786 1.00 90.25 86 LEU A C 1
ATOM 627 O O . LEU A 1 86 ? 8.436 -16.026 -6.590 1.00 90.25 86 LEU A O 1
ATOM 631 N N . MET A 1 87 ? 6.680 -16.199 -5.202 1.00 91.81 87 MET A N 1
ATOM 632 C CA . MET A 1 87 ? 6.225 -14.826 -5.420 1.00 91.81 87 MET A CA 1
ATOM 633 C C . MET A 1 87 ? 7.251 -13.798 -4.919 1.00 91.81 87 MET A C 1
ATOM 635 O O . MET A 1 87 ? 7.539 -12.831 -5.621 1.00 91.81 87 MET A O 1
ATOM 639 N N . SER A 1 88 ? 7.867 -14.015 -3.752 1.00 90.00 88 SER A N 1
ATOM 640 C CA . SER A 1 88 ? 8.944 -13.145 -3.256 1.00 90.00 88 SER A CA 1
ATOM 641 C C . SER A 1 88 ? 10.160 -13.118 -4.193 1.00 90.00 88 SER A C 1
ATOM 643 O O . SER A 1 88 ? 10.686 -12.038 -4.470 1.00 90.00 88 SER A O 1
ATOM 645 N N . LEU A 1 89 ? 10.578 -14.265 -4.741 1.00 90.44 89 LEU A N 1
ATOM 646 C CA . LEU A 1 89 ? 11.651 -14.322 -5.746 1.00 90.44 89 LEU A CA 1
ATOM 647 C C . LEU A 1 89 ? 11.257 -13.604 -7.043 1.00 90.44 89 LEU A C 1
ATOM 649 O O . LEU A 1 89 ? 12.061 -12.870 -7.622 1.00 90.44 89 LEU A O 1
ATOM 653 N N . ARG A 1 90 ? 10.002 -13.766 -7.472 1.00 94.12 90 ARG A N 1
ATOM 654 C CA . ARG A 1 90 ? 9.441 -13.090 -8.645 1.00 94.12 90 ARG A CA 1
ATOM 655 C C . ARG A 1 90 ? 9.470 -11.567 -8.491 1.00 94.12 90 ARG A C 1
ATOM 657 O O . ARG A 1 90 ? 9.914 -10.875 -9.405 1.00 94.12 90 ARG A O 1
ATOM 664 N N . ILE A 1 91 ? 9.079 -11.050 -7.323 1.00 94.75 91 ILE A N 1
ATOM 665 C CA . ILE A 1 91 ? 9.163 -9.620 -6.979 1.00 94.75 91 ILE A CA 1
ATOM 666 C C . ILE A 1 91 ? 10.617 -9.133 -7.026 1.00 94.75 91 ILE A C 1
ATOM 668 O O . ILE A 1 91 ? 10.893 -8.073 -7.587 1.00 94.75 91 ILE A O 1
ATOM 672 N N . GLN A 1 92 ? 11.563 -9.902 -6.480 1.00 92.38 92 GLN A N 1
ATOM 673 C CA . GLN A 1 92 ? 12.979 -9.530 -6.511 1.00 92.38 92 GLN A CA 1
ATOM 674 C C . GLN A 1 92 ? 13.527 -9.471 -7.947 1.00 92.38 92 GLN A C 1
ATOM 676 O O . GLN A 1 92 ? 14.201 -8.505 -8.301 1.00 92.38 92 GLN A O 1
ATOM 681 N N . SER A 1 93 ? 13.207 -10.457 -8.792 1.00 94.50 93 SER A N 1
ATOM 682 C CA . SER A 1 93 ? 13.584 -10.448 -10.213 1.00 94.50 93 SER A CA 1
ATOM 683 C C . SER A 1 93 ? 12.980 -9.247 -10.953 1.00 94.50 93 SER A C 1
ATOM 685 O O . SER A 1 93 ? 13.689 -8.546 -11.677 1.00 94.50 93 SER A O 1
ATOM 687 N N . PHE A 1 94 ? 11.703 -8.941 -10.699 1.00 96.44 94 PHE A N 1
ATOM 688 C CA . PHE A 1 94 ? 11.024 -7.769 -11.254 1.00 96.44 94 PHE A CA 1
ATOM 689 C C . PHE A 1 94 ? 11.741 -6.457 -10.898 1.00 96.44 94 PHE A C 1
ATOM 691 O O . PHE A 1 94 ? 11.997 -5.640 -11.780 1.00 96.44 94 PHE A O 1
ATOM 698 N N . LEU A 1 95 ? 12.117 -6.271 -9.626 1.00 95.75 95 LEU A N 1
ATOM 699 C CA . LEU A 1 95 ? 12.862 -5.093 -9.165 1.00 95.75 95 LEU A CA 1
ATOM 700 C C . LEU A 1 95 ? 14.261 -4.992 -9.783 1.00 95.75 95 LEU A C 1
ATOM 702 O O . LEU A 1 95 ? 14.682 -3.901 -10.172 1.00 95.75 95 LEU A O 1
ATOM 706 N N . ASN A 1 96 ? 14.971 -6.116 -9.903 1.00 94.69 96 ASN A N 1
ATOM 707 C CA . ASN A 1 96 ? 16.309 -6.163 -10.499 1.00 94.69 96 ASN A CA 1
ATOM 708 C C . ASN A 1 96 ? 16.308 -5.707 -11.966 1.00 94.69 96 ASN A C 1
ATOM 710 O O . ASN A 1 96 ? 17.281 -5.103 -12.422 1.00 94.69 96 ASN A O 1
ATOM 714 N N . ASN A 1 97 ? 15.201 -5.933 -12.679 1.00 96.06 97 ASN A N 1
ATOM 715 C CA . ASN A 1 97 ? 14.999 -5.483 -14.056 1.00 96.06 97 ASN A CA 1
ATOM 716 C C . ASN A 1 97 ? 14.557 -4.015 -14.181 1.00 96.06 97 ASN A C 1
ATOM 718 O O . ASN A 1 97 ? 14.250 -3.577 -15.288 1.00 96.06 97 ASN A O 1
ATOM 722 N N . GLN A 1 98 ? 14.560 -3.254 -13.078 1.00 97.12 98 GLN A N 1
ATOM 723 C CA . GLN A 1 98 ? 14.324 -1.807 -13.039 1.00 97.12 98 GLN A CA 1
ATOM 724 C C . GLN A 1 98 ? 13.044 -1.404 -13.792 1.00 97.12 98 GLN A C 1
ATOM 726 O O . GLN A 1 98 ? 13.103 -0.830 -14.888 1.00 97.12 98 GLN A O 1
ATOM 731 N N . PRO A 1 99 ? 11.866 -1.743 -13.241 1.00 97.88 99 PRO A N 1
ATOM 732 C CA . PRO A 1 99 ? 10.598 -1.505 -13.911 1.00 97.88 99 PRO A CA 1
ATOM 733 C C . PRO A 1 99 ? 10.377 -0.006 -14.134 1.00 97.88 99 PRO A C 1
ATOM 735 O O . PRO A 1 99 ? 10.944 0.846 -13.452 1.00 97.88 99 PRO A O 1
ATOM 738 N N . LYS A 1 100 ? 9.527 0.344 -15.095 1.00 97.75 100 LYS A N 1
ATOM 739 C CA . LYS A 1 100 ? 9.138 1.734 -15.334 1.00 97.75 100 LYS A CA 1
ATOM 740 C C . LYS A 1 100 ? 7.908 2.103 -14.528 1.00 97.75 100 LYS A C 1
ATOM 742 O O . LYS A 1 100 ? 6.964 1.325 -14.458 1.00 97.75 100 LYS A O 1
ATOM 747 N N . VAL A 1 101 ? 7.883 3.320 -14.005 1.00 97.44 101 VAL A N 1
ATOM 748 C CA . VAL A 1 101 ? 6.673 3.922 -13.457 1.00 97.44 101 VAL A CA 1
ATOM 749 C C . VAL A 1 101 ? 5.795 4.379 -14.620 1.00 97.44 101 VAL A C 1
ATOM 751 O O . VAL A 1 101 ? 6.162 5.259 -15.399 1.00 97.44 101 VAL A O 1
ATOM 754 N N . VAL A 1 102 ? 4.626 3.764 -14.748 1.00 95.75 102 VAL A N 1
ATOM 755 C CA . VAL A 1 102 ? 3.609 4.071 -15.755 1.00 95.75 102 VAL A CA 1
ATOM 756 C C . VAL A 1 102 ? 2.383 4.633 -15.054 1.00 95.75 102 VAL A C 1
ATOM 758 O O . VAL A 1 102 ? 2.027 4.210 -13.957 1.00 95.75 102 VAL A O 1
ATOM 761 N N . ARG A 1 103 ? 1.738 5.607 -15.693 1.00 93.62 103 ARG A N 1
ATOM 762 C CA . ARG A 1 103 ? 0.536 6.261 -15.187 1.00 93.62 103 ARG A CA 1
ATOM 763 C C . ARG A 1 103 ? -0.652 5.960 -16.087 1.00 93.62 103 ARG A C 1
ATOM 765 O O . ARG A 1 103 ? -0.549 6.120 -17.301 1.00 93.62 103 ARG A O 1
ATOM 772 N N . GLU A 1 104 ? -1.784 5.649 -15.469 1.00 91.88 104 GLU A N 1
ATOM 773 C CA . GLU A 1 104 ? -3.097 5.607 -16.112 1.00 91.88 104 GLU A CA 1
ATOM 774 C C . GLU A 1 104 ? -4.094 6.396 -15.253 1.00 91.88 104 GLU A C 1
ATOM 776 O O . GLU A 1 104 ? -4.368 6.047 -14.106 1.00 91.88 104 GLU A O 1
ATOM 781 N N . GLY A 1 105 ? -4.600 7.523 -15.761 1.00 90.12 105 GLY A N 1
ATOM 782 C CA . GLY A 1 105 ? -5.430 8.421 -14.947 1.00 90.12 105 GLY A CA 1
ATOM 783 C C . GLY A 1 105 ? -4.669 8.912 -13.711 1.00 90.12 105 GLY A C 1
ATOM 784 O O . GLY A 1 105 ? -3.588 9.464 -13.850 1.00 90.12 105 GLY A O 1
ATOM 785 N N . ASN A 1 106 ? -5.197 8.713 -12.503 1.00 88.88 106 ASN A N 1
ATOM 786 C CA . ASN A 1 106 ? -4.488 9.028 -11.249 1.00 88.88 106 ASN A CA 1
ATOM 787 C C . ASN A 1 106 ? -3.800 7.813 -10.610 1.00 88.88 106 ASN A C 1
ATOM 789 O O . ASN A 1 106 ? -3.255 7.925 -9.517 1.00 88.88 106 ASN A O 1
ATOM 793 N N . GLN A 1 107 ? -3.815 6.668 -11.286 1.00 92.12 107 GLN A N 1
ATOM 794 C CA . GLN A 1 107 ? -3.201 5.442 -10.803 1.00 92.12 107 GLN A CA 1
ATOM 795 C C . GLN A 1 107 ? -1.780 5.322 -11.347 1.00 92.12 107 GLN A C 1
ATOM 797 O O . GLN A 1 107 ? -1.492 5.707 -12.487 1.00 92.12 107 GLN A O 1
ATOM 802 N N . LEU A 1 108 ? -0.890 4.796 -10.513 1.00 96.00 108 LEU A N 1
ATOM 803 C CA . LEU A 1 108 ? 0.492 4.520 -10.868 1.00 96.00 108 LEU A CA 1
ATOM 804 C C . LEU A 1 108 ? 0.742 3.019 -10.808 1.00 96.00 108 LEU A C 1
ATOM 806 O O . LEU A 1 108 ? 0.163 2.293 -9.999 1.00 96.00 108 LEU A O 1
ATOM 810 N N . PHE A 1 109 ? 1.640 2.571 -11.671 1.00 96.81 109 PHE A N 1
ATOM 811 C CA . PHE A 1 109 ? 2.026 1.178 -11.792 1.00 96.81 109 PHE A CA 1
ATOM 812 C C . PHE A 1 109 ? 3.526 1.089 -12.014 1.00 96.81 109 PHE A C 1
ATOM 814 O O . PHE A 1 109 ? 4.100 1.902 -12.736 1.00 96.81 109 PHE A O 1
ATOM 821 N N . LEU A 1 110 ? 4.158 0.066 -11.457 1.00 97.69 110 LEU A N 1
ATOM 822 C CA . LEU A 1 110 ? 5.435 -0.409 -11.963 1.00 97.69 110 LEU A CA 1
ATOM 823 C C . LEU A 1 110 ? 5.148 -1.389 -13.093 1.00 97.69 110 LEU A C 1
ATOM 825 O O . LEU A 1 110 ? 4.406 -2.344 -12.896 1.00 97.69 110 LEU A O 1
ATOM 829 N N . VAL A 1 111 ? 5.733 -1.168 -14.264 1.00 97.44 111 VAL A N 1
ATOM 830 C CA . VAL A 1 111 ? 5.600 -2.037 -15.435 1.00 97.44 111 VAL A CA 1
ATOM 831 C C . VAL A 1 111 ? 6.984 -2.481 -15.867 1.00 97.44 111 VAL A C 1
ATOM 833 O O . VAL A 1 111 ? 7.858 -1.6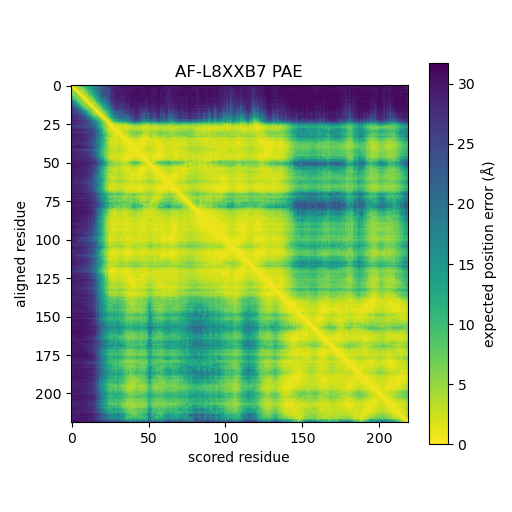60 -16.145 1.00 97.44 111 VAL A O 1
ATOM 836 N N . GLY A 1 112 ? 7.196 -3.786 -15.932 1.00 96.06 112 GLY A N 1
ATOM 837 C CA . GLY A 1 112 ? 8.521 -4.344 -16.158 1.00 96.06 112 GLY A CA 1
ATOM 838 C C . GLY A 1 112 ? 8.482 -5.799 -16.578 1.00 96.06 112 GLY A C 1
ATOM 839 O O . GLY A 1 112 ? 7.418 -6.394 -16.730 1.00 96.06 112 GLY A O 1
ATOM 840 N N . THR A 1 113 ? 9.670 -6.354 -16.785 1.00 95.88 113 THR A N 1
ATOM 841 C CA . THR A 1 113 ? 9.862 -7.756 -17.166 1.00 95.88 113 THR A CA 1
ATOM 842 C C . THR A 1 113 ? 10.428 -8.544 -15.998 1.00 95.88 113 THR A C 1
ATOM 844 O O . THR A 1 113 ? 11.017 -7.983 -15.073 1.00 95.88 113 THR A O 1
ATOM 847 N N . ILE A 1 114 ? 10.261 -9.857 -16.053 1.00 95.44 114 ILE A N 1
ATOM 848 C CA . ILE A 1 114 ? 10.795 -10.801 -15.075 1.00 95.44 114 ILE A CA 1
ATOM 849 C C . ILE A 1 114 ? 11.695 -11.769 -15.832 1.00 95.44 114 ILE A C 1
ATOM 851 O O . ILE A 1 114 ? 11.384 -12.164 -16.958 1.00 95.44 114 ILE A O 1
ATOM 855 N N . GLU A 1 115 ? 12.834 -12.121 -15.243 1.00 92.19 115 GLU A N 1
ATOM 856 C CA . GLU A 1 115 ? 13.759 -13.065 -15.864 1.00 92.19 115 GLU A CA 1
ATOM 857 C C . GLU A 1 115 ? 13.065 -14.413 -16.117 1.00 92.19 115 GLU A C 1
ATOM 859 O O . GLU A 1 115 ? 12.443 -14.987 -15.226 1.00 92.19 115 GLU A O 1
ATOM 864 N N . GLY A 1 116 ? 13.149 -14.911 -17.353 1.00 91.50 116 GLY A N 1
ATOM 865 C CA . GLY A 1 116 ? 12.491 -16.153 -17.771 1.00 91.50 116 GLY A CA 1
ATOM 866 C C . GLY A 1 116 ? 11.037 -15.998 -18.236 1.00 91.50 116 GLY A C 1
ATOM 867 O O . GLY A 1 116 ? 10.483 -16.949 -18.786 1.00 91.50 116 GLY A O 1
ATOM 868 N N . GLU A 1 117 ? 10.428 -14.816 -18.104 1.00 92.25 117 GLU A N 1
ATOM 869 C CA . GLU A 1 117 ? 9.083 -14.539 -18.614 1.00 92.25 117 GLU A CA 1
ATOM 870 C C . GLU A 1 117 ? 9.115 -13.812 -19.965 1.00 92.25 117 GLU A C 1
ATOM 872 O O . GLU A 1 117 ? 9.977 -12.982 -20.244 1.00 92.25 117 GLU A O 1
ATOM 877 N N . THR A 1 118 ? 8.150 -14.125 -20.833 1.00 88.44 118 THR A N 1
ATOM 878 C CA . THR A 1 118 ? 8.077 -13.552 -22.193 1.00 88.44 118 THR A CA 1
ATOM 879 C C . THR A 1 118 ? 7.244 -12.278 -22.278 1.00 88.44 118 THR A C 1
ATOM 881 O O . THR A 1 118 ? 7.255 -11.604 -23.309 1.00 88.44 118 THR A O 1
ATOM 884 N N . ARG A 1 119 ? 6.497 -11.953 -21.220 1.00 91.50 119 ARG A N 1
ATOM 885 C CA . ARG A 1 119 ? 5.594 -10.805 -21.165 1.00 91.50 119 ARG A CA 1
ATOM 886 C C . ARG A 1 119 ? 5.976 -9.899 -20.011 1.00 91.50 119 ARG A C 1
ATOM 888 O O . ARG A 1 119 ? 6.439 -10.362 -18.973 1.00 91.50 119 ARG A O 1
ATOM 895 N N . SER A 1 120 ? 5.751 -8.607 -20.207 1.00 94.06 120 SER A N 1
ATOM 896 C CA . SER A 1 120 ? 5.778 -7.660 -19.104 1.00 94.06 120 SER A CA 1
ATOM 897 C C . SER A 1 120 ? 4.547 -7.848 -18.225 1.00 94.06 120 SER A C 1
ATOM 899 O O . SER A 1 120 ? 3.471 -8.200 -18.712 1.00 94.06 120 SER A O 1
ATOM 901 N N . VAL A 1 121 ? 4.711 -7.543 -16.947 1.00 95.88 121 VAL A N 1
ATOM 902 C CA . VAL A 1 121 ? 3.632 -7.491 -15.961 1.00 95.88 121 VAL A CA 1
ATOM 903 C C . VAL A 1 121 ? 3.579 -6.105 -15.339 1.00 95.88 121 VAL A C 1
ATOM 905 O O . VAL A 1 121 ? 4.526 -5.317 -15.468 1.00 95.88 121 VAL A O 1
ATOM 908 N N . TYR A 1 122 ? 2.477 -5.813 -14.658 1.00 96.00 122 TYR A N 1
ATOM 909 C CA . TYR A 1 122 ? 2.348 -4.608 -13.856 1.00 96.00 122 TYR A CA 1
ATOM 910 C C . TYR A 1 122 ? 2.148 -4.917 -12.371 1.00 96.00 122 TYR A C 1
ATOM 912 O O . TYR A 1 122 ? 1.613 -5.955 -11.986 1.00 96.00 122 TYR A O 1
ATOM 920 N N . MET A 1 123 ? 2.553 -3.970 -11.535 1.00 95.31 123 MET A N 1
ATOM 921 C CA . MET A 1 123 ? 2.328 -3.957 -10.096 1.00 95.31 123 MET A CA 1
ATOM 922 C C . MET A 1 123 ? 1.735 -2.595 -9.715 1.00 95.31 123 MET A C 1
ATOM 924 O O . MET A 1 123 ? 2.330 -1.576 -10.075 1.00 95.31 123 MET A O 1
ATOM 928 N N . PRO A 1 124 ? 0.592 -2.536 -9.012 1.00 95.06 124 PRO A N 1
ATOM 929 C CA . PRO A 1 124 ? 0.050 -1.278 -8.505 1.00 95.06 124 PRO A CA 1
ATOM 930 C C . PRO A 1 124 ? 1.053 -0.547 -7.609 1.00 95.06 124 PRO A C 1
ATOM 932 O O . PRO A 1 124 ? 1.689 -1.170 -6.756 1.00 95.06 124 PRO A O 1
ATOM 935 N N . LEU A 1 125 ? 1.176 0.767 -7.797 1.00 95.06 125 LEU A N 1
ATOM 936 C CA . LEU A 1 125 ? 2.037 1.643 -7.010 1.00 95.06 125 LEU A CA 1
ATOM 937 C C . LEU A 1 125 ? 1.207 2.756 -6.369 1.00 95.06 125 LEU A C 1
ATOM 939 O O . LEU A 1 125 ? 0.514 3.506 -7.055 1.00 95.06 125 LEU A O 1
ATOM 943 N N . THR A 1 126 ? 1.345 2.904 -5.056 1.00 92.88 126 THR A N 1
ATOM 944 C CA . THR A 1 126 ? 0.722 3.975 -4.273 1.00 92.88 126 THR A CA 1
ATOM 945 C C . THR A 1 126 ? 1.794 4.917 -3.736 1.00 92.88 126 THR A C 1
ATOM 947 O O . THR A 1 126 ? 2.826 4.470 -3.235 1.00 92.88 126 THR A O 1
ATOM 950 N N . LEU A 1 127 ? 1.546 6.226 -3.813 1.00 94.69 127 LEU A N 1
ATOM 951 C CA . LEU A 1 127 ? 2.395 7.231 -3.175 1.00 94.69 127 LEU A CA 1
ATOM 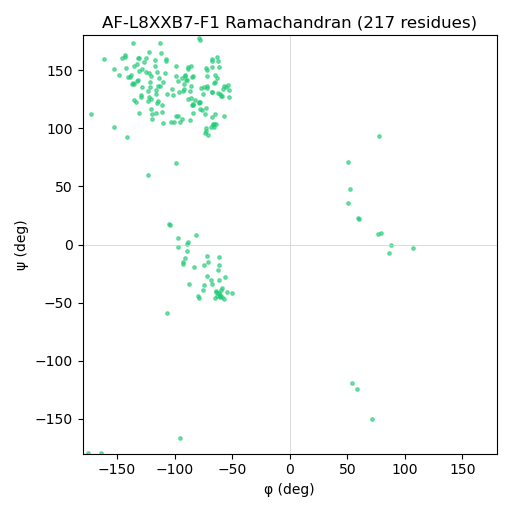952 C C . LEU A 1 127 ? 1.977 7.403 -1.713 1.00 94.69 127 LEU A C 1
ATOM 954 O O . LEU A 1 127 ? 0.840 7.779 -1.433 1.00 94.69 127 LEU A O 1
ATOM 958 N N . ASP A 1 128 ? 2.902 7.142 -0.797 1.00 92.50 128 ASP A N 1
ATOM 959 C CA . ASP A 1 128 ? 2.743 7.416 0.627 1.00 92.50 128 ASP A CA 1
ATOM 960 C C . ASP A 1 128 ? 2.963 8.897 0.936 1.00 92.50 128 ASP A C 1
ATOM 962 O O . ASP A 1 128 ? 2.168 9.511 1.638 1.00 92.50 128 ASP A O 1
ATOM 966 N N . GLN A 1 129 ? 4.026 9.477 0.375 1.00 93.31 129 GLN A N 1
ATOM 967 C CA . GLN A 1 129 ? 4.397 10.885 0.520 1.00 93.31 129 GLN A CA 1
ATOM 968 C C . GLN A 1 129 ? 4.976 11.428 -0.794 1.00 93.31 129 GLN A C 1
ATOM 970 O O . GLN A 1 129 ? 5.395 10.669 -1.678 1.00 93.31 129 GLN A O 1
ATOM 975 N N . GLY A 1 130 ? 4.988 12.754 -0.915 1.00 95.00 130 GLY A N 1
ATOM 976 C CA . GLY A 1 130 ? 5.509 13.485 -2.065 1.00 95.00 130 GLY A CA 1
ATOM 977 C C . GLY A 1 130 ? 4.656 13.384 -3.332 1.00 95.00 130 GLY A C 1
ATOM 978 O O . GLY A 1 130 ? 3.424 13.305 -3.298 1.00 95.00 130 GLY A O 1
ATOM 979 N N . SER A 1 131 ? 5.310 13.461 -4.489 1.00 95.31 131 SER A N 1
ATOM 980 C CA . SER A 1 131 ? 4.638 13.459 -5.790 1.00 95.31 131 SER A CA 1
ATOM 981 C C . SER A 1 131 ? 5.482 12.807 -6.873 1.00 95.31 131 SER A C 1
ATOM 983 O O . SER A 1 131 ? 6.697 12.995 -6.911 1.00 95.31 131 SER A O 1
ATOM 985 N N . PHE A 1 132 ? 4.823 12.130 -7.806 1.00 95.00 132 PHE A N 1
ATOM 986 C CA . PHE A 1 132 ? 5.417 11.671 -9.051 1.00 95.00 132 PHE A CA 1
ATOM 987 C C . PHE A 1 132 ? 4.736 12.374 -10.227 1.00 95.00 132 PHE A C 1
ATOM 989 O O . PHE A 1 132 ? 3.552 12.163 -10.500 1.00 95.00 132 PHE A O 1
ATOM 996 N N . LYS A 1 133 ? 5.496 13.227 -10.926 1.00 92.88 133 LYS A N 1
ATOM 997 C CA . LYS A 1 133 ? 4.970 14.164 -11.932 1.00 92.88 133 LYS A CA 1
ATOM 998 C C . LYS A 1 133 ? 3.856 15.024 -11.318 1.00 92.88 133 LYS A C 1
ATOM 1000 O O . LYS A 1 133 ? 4.101 15.753 -10.364 1.00 92.88 133 LYS A O 1
ATOM 1005 N N . ASP A 1 134 ? 2.648 14.953 -11.854 1.00 93.19 134 ASP A N 1
ATOM 1006 C CA . ASP A 1 134 ? 1.457 15.652 -11.376 1.00 93.19 134 ASP A CA 1
ATOM 1007 C C . ASP A 1 134 ? 0.560 14.788 -10.471 1.00 93.19 134 ASP A C 1
ATOM 1009 O O . ASP A 1 134 ? -0.425 15.297 -9.936 1.00 93.19 134 ASP A O 1
ATOM 1013 N N . VAL A 1 135 ? 0.907 13.515 -10.244 1.00 93.94 135 VAL A N 1
ATOM 1014 C CA . VAL A 1 135 ? 0.249 12.679 -9.232 1.00 93.94 13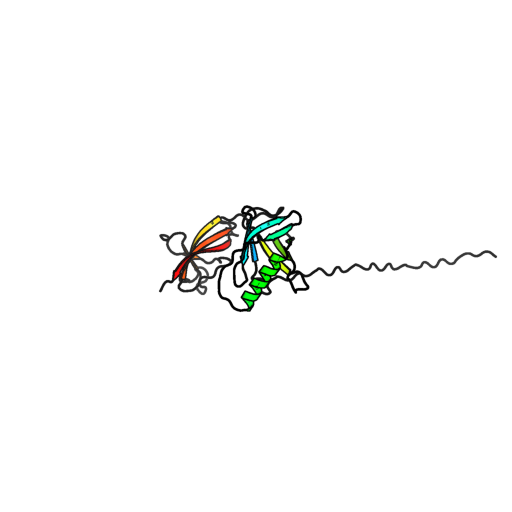5 VAL A CA 1
ATOM 1015 C C . VAL A 1 135 ? 0.871 12.981 -7.876 1.00 93.94 135 VAL A C 1
ATOM 1017 O O . VAL A 1 135 ? 2.084 12.878 -7.696 1.00 93.94 135 VAL A O 1
ATOM 1020 N N . LYS A 1 136 ? 0.038 13.362 -6.912 1.00 94.62 136 LYS A N 1
ATOM 1021 C CA . LYS A 1 136 ? 0.457 13.653 -5.539 1.00 94.62 136 LYS A CA 1
ATOM 1022 C C . LYS A 1 136 ? -0.029 12.552 -4.613 1.00 94.62 136 LYS A C 1
ATOM 1024 O O . LYS A 1 136 ? -1.104 12.004 -4.847 1.00 94.62 136 LYS A O 1
ATOM 1029 N N . ALA A 1 137 ? 0.745 12.266 -3.571 1.00 93.44 137 ALA A N 1
ATOM 1030 C CA . ALA A 1 137 ? 0.267 11.448 -2.470 1.00 93.44 137 ALA A CA 1
ATOM 1031 C C . ALA A 1 137 ? -1.022 12.054 -1.901 1.00 93.44 137 ALA A C 1
ATOM 1033 O O . ALA A 1 137 ? -1.132 13.273 -1.721 1.00 93.44 137 ALA A O 1
ATOM 1034 N N . GLU A 1 138 ? -2.010 11.200 -1.651 1.00 91.12 138 GLU A N 1
ATOM 1035 C CA . GLU A 1 138 ? -3.229 11.624 -0.979 1.00 91.12 138 GLU A CA 1
ATOM 1036 C C . GLU A 1 138 ? -2.903 11.992 0.467 1.00 91.12 138 GLU A C 1
ATOM 1038 O O . GLU A 1 138 ? -2.252 11.233 1.187 1.00 91.12 138 GLU A O 1
ATOM 1043 N N . ALA A 1 139 ? -3.370 13.161 0.901 1.00 91.69 139 ALA A N 1
ATOM 1044 C CA . ALA A 1 139 ? -3.195 13.580 2.280 1.00 91.69 139 ALA A CA 1
ATOM 1045 C C . ALA A 1 139 ? -4.022 12.679 3.207 1.00 91.69 139 ALA A C 1
ATOM 1047 O O . ALA A 1 139 ? -5.220 12.477 2.999 1.00 91.69 139 ALA A O 1
ATOM 1048 N N . TYR A 1 140 ? -3.382 12.187 4.262 1.00 93.75 140 TYR A N 1
ATOM 1049 C CA . TYR A 1 140 ? -4.031 11.439 5.329 1.00 93.75 140 TYR A CA 1
ATOM 1050 C C . TYR A 1 140 ? -3.598 11.967 6.690 1.00 93.75 140 TYR A C 1
ATOM 1052 O O . TYR A 1 140 ? -2.508 12.518 6.856 1.00 93.75 140 TYR A O 1
ATOM 1060 N N . GLU A 1 141 ? -4.441 11.749 7.690 1.00 94.69 141 GLU A N 1
ATOM 1061 C CA . GLU A 1 141 ? -4.052 11.904 9.082 1.00 94.69 141 GLU A CA 1
ATOM 1062 C C . GLU A 1 141 ? -3.581 10.556 9.627 1.00 94.69 141 GLU A C 1
ATOM 1064 O O . GLU A 1 141 ? -4.239 9.528 9.452 1.00 94.69 141 GLU A O 1
ATOM 1069 N N . ARG A 1 142 ? -2.431 10.540 10.303 1.00 95.00 142 ARG A N 1
ATOM 1070 C CA . ARG A 1 142 ? -1.998 9.360 11.048 1.00 95.00 142 ARG A CA 1
ATOM 1071 C C . ARG A 1 142 ? -2.765 9.303 12.361 1.00 95.00 142 ARG A C 1
ATOM 1073 O O . ARG A 1 142 ? -2.570 10.160 13.219 1.00 95.00 142 ARG A O 1
ATOM 1080 N N . ILE A 1 143 ? -3.566 8.261 12.534 1.00 95.75 143 ILE A N 1
ATOM 1081 C CA . ILE A 1 143 ? -4.330 8.035 13.762 1.00 95.75 143 ILE A CA 1
ATOM 1082 C C . ILE A 1 143 ? -3.892 6.741 14.441 1.00 95.75 143 ILE A C 1
ATOM 1084 O O . ILE A 1 143 ? -3.319 5.849 13.810 1.00 95.75 143 ILE A O 1
ATOM 1088 N N . PHE A 1 144 ? -4.169 6.645 15.739 1.00 96.44 144 PHE A N 1
ATOM 1089 C CA . PHE A 1 144 ? -3.955 5.433 16.516 1.00 96.44 144 PHE A CA 1
ATOM 1090 C C . PHE A 1 144 ? -5.270 5.019 17.154 1.00 96.44 144 PHE A C 1
ATOM 1092 O O . PHE A 1 144 ? -5.938 5.848 17.767 1.00 96.44 144 PHE A O 1
ATOM 1099 N N . ILE A 1 145 ? -5.619 3.744 17.024 1.00 96.88 145 ILE A N 1
ATOM 1100 C CA . ILE A 1 145 ? -6.812 3.181 17.652 1.00 96.88 145 ILE A CA 1
ATOM 1101 C C . ILE A 1 145 ? -6.450 1.895 18.377 1.00 96.88 145 ILE A C 1
ATOM 1103 O O . ILE A 1 145 ? -5.554 1.161 17.963 1.00 96.88 145 ILE A O 1
ATOM 1107 N N . TYR A 1 146 ? -7.171 1.601 19.447 1.00 97.38 146 TYR A N 1
ATOM 1108 C CA . TYR A 1 146 ? -7.173 0.274 20.036 1.00 97.38 146 TYR A CA 1
ATOM 1109 C C . TYR A 1 146 ? -8.300 -0.538 19.415 1.00 97.38 146 TYR A C 1
ATOM 1111 O O . TYR A 1 146 ? -9.404 -0.019 19.259 1.00 97.38 146 TYR A O 1
ATOM 1119 N N . VAL A 1 147 ? -8.029 -1.801 19.109 1.00 97.31 147 VAL A N 1
ATOM 1120 C CA . VAL A 1 147 ? -9.024 -2.786 18.678 1.00 97.31 147 VAL A CA 1
ATOM 1121 C C . VAL A 1 147 ? -9.081 -3.882 19.734 1.00 97.31 147 VAL A C 1
ATOM 1123 O O . VAL A 1 147 ? -8.042 -4.381 20.165 1.00 97.31 147 VAL A O 1
ATOM 1126 N N . SER A 1 148 ? -10.291 -4.204 20.182 1.00 96.50 148 SER A N 1
ATOM 1127 C CA . SER A 1 148 ? -10.546 -5.239 21.184 1.00 96.50 148 SER A CA 1
ATOM 1128 C C . SER A 1 148 ? -10.218 -6.632 20.646 1.00 96.50 148 SER A C 1
ATOM 1130 O O . SER A 1 148 ? -10.233 -6.859 19.435 1.00 96.50 148 SER A O 1
ATOM 1132 N N . ASN A 1 149 ? -9.980 -7.569 21.560 1.00 94.00 149 ASN A N 1
ATOM 1133 C CA . ASN A 1 149 ? -9.797 -8.992 21.273 1.00 94.00 149 ASN A CA 1
ATOM 1134 C C . ASN A 1 149 ? -11.094 -9.706 20.860 1.00 94.00 149 ASN A C 1
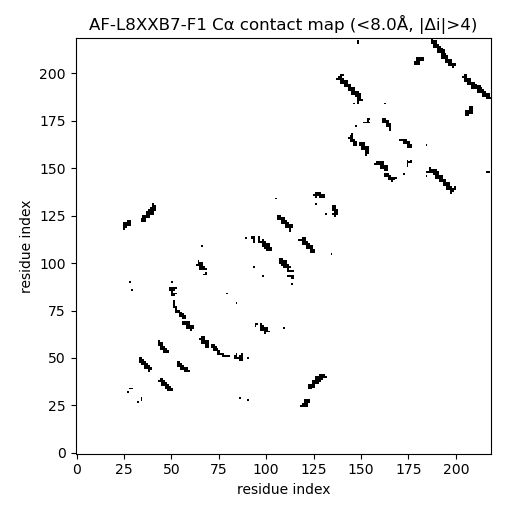ATOM 1136 O O . ASN A 1 149 ? -11.051 -10.847 20.394 1.00 94.00 149 ASN A O 1
ATOM 1140 N N . GLU A 1 150 ? -12.241 -9.043 21.008 1.00 93.38 150 GLU A N 1
ATOM 1141 C CA . GLU A 1 150 ? -13.552 -9.582 20.668 1.00 93.38 150 GLU A CA 1
ATOM 1142 C C . GLU A 1 150 ? -14.352 -8.646 19.757 1.00 93.38 150 GLU A C 1
ATOM 1144 O O . GLU A 1 150 ? -14.240 -7.417 19.798 1.00 93.38 150 GLU A O 1
ATOM 1149 N N . LYS A 1 151 ? -15.217 -9.253 18.938 1.00 93.44 151 LYS A N 1
ATOM 1150 C CA . LYS A 1 151 ? -16.201 -8.541 18.119 1.00 93.44 151 LYS A CA 1
ATOM 1151 C C . LYS A 1 151 ? -17.555 -8.510 18.813 1.00 93.44 151 LYS A C 1
ATOM 1153 O O . LYS A 1 151 ? -18.027 -9.517 19.342 1.00 93.44 151 LYS A O 1
ATOM 1158 N N . VAL A 1 152 ? -18.237 -7.378 18.704 1.00 94.88 152 VAL A N 1
ATOM 1159 C CA . VAL A 1 152 ? -19.578 -7.168 19.266 1.00 94.88 152 VAL A CA 1
ATOM 1160 C C . VAL A 1 152 ? -20.633 -7.131 18.155 1.00 94.88 152 VAL A C 1
ATOM 1162 O O . VAL A 1 152 ? -20.280 -6.892 16.999 1.00 94.88 152 VAL A O 1
ATOM 1165 N N . PRO A 1 153 ? -21.920 -7.400 18.445 1.00 95.81 153 PRO A N 1
ATOM 1166 C CA . PRO A 1 153 ? -22.991 -7.160 17.478 1.00 95.81 153 PRO A CA 1
ATOM 1167 C C . PRO A 1 153 ? -22.961 -5.719 16.951 1.00 95.81 153 PRO A C 1
ATOM 1169 O O . PRO A 1 153 ? -22.754 -4.785 17.731 1.00 95.81 153 PRO A O 1
ATOM 1172 N N . CYS A 1 154 ? -23.158 -5.536 15.646 1.00 94.75 154 CYS A N 1
ATOM 1173 C CA . CYS A 1 154 ? -23.216 -4.203 15.049 1.00 94.75 154 CYS A CA 1
ATOM 1174 C C . CYS A 1 154 ? -24.531 -3.494 15.441 1.00 94.75 154 CYS A C 1
ATOM 1176 O O . CYS A 1 154 ? -25.588 -4.129 15.400 1.00 94.75 154 CYS A O 1
ATOM 1178 N N . PRO A 1 155 ? -24.513 -2.199 15.812 1.00 93.88 155 PRO A N 1
ATOM 1179 C CA . PRO A 1 155 ? -25.722 -1.444 16.151 1.00 93.88 155 PRO A CA 1
ATOM 1180 C C . PRO A 1 155 ? -26.822 -1.459 15.081 1.00 93.88 155 PRO A C 1
ATOM 1182 O O . PRO A 1 155 ? -27.997 -1.572 15.427 1.00 93.88 155 PRO A O 1
ATOM 1185 N N . ASN A 1 156 ? -26.455 -1.354 13.801 1.00 92.88 156 ASN A N 1
ATOM 1186 C CA . ASN A 1 156 ? -27.392 -1.292 12.678 1.00 92.88 156 ASN A CA 1
ATOM 1187 C C . ASN A 1 156 ? -27.695 -2.668 12.059 1.00 92.88 156 ASN A C 1
ATOM 1189 O O . ASN A 1 156 ? -28.687 -2.806 11.344 1.00 92.88 156 ASN A O 1
ATOM 1193 N N . ASP A 1 157 ? -26.889 -3.690 12.360 1.00 92.69 157 ASP A N 1
ATOM 1194 C CA . ASP A 1 157 ? -27.148 -5.088 11.995 1.00 92.69 157 ASP A CA 1
ATOM 1195 C C . ASP A 1 157 ? -26.729 -6.038 13.133 1.00 92.69 157 ASP A C 1
ATOM 1197 O O . ASP A 1 157 ? -25.583 -6.495 13.187 1.00 92.69 157 ASP A O 1
ATOM 1201 N N . PRO A 1 158 ? -27.655 -6.391 14.043 1.00 89.44 158 PRO A N 1
ATOM 1202 C CA . PRO A 1 158 ? -27.351 -7.262 15.176 1.00 89.44 158 PRO A CA 1
ATOM 1203 C C . PRO A 1 158 ? -26.866 -8.674 14.802 1.00 89.44 158 PRO A C 1
ATOM 1205 O O . PRO A 1 158 ? -26.308 -9.362 15.660 1.00 89.44 158 PRO A O 1
ATOM 1208 N N . ASN A 1 159 ? -27.081 -9.129 13.560 1.00 92.81 159 ASN A N 1
ATOM 1209 C CA . ASN A 1 159 ? -26.594 -10.431 13.093 1.00 92.81 159 ASN A CA 1
ATOM 1210 C C . ASN A 1 159 ? -25.135 -10.371 12.621 1.00 92.81 159 ASN A C 1
ATOM 1212 O O . ASN A 1 159 ? -24.462 -11.404 12.567 1.00 92.81 159 ASN A O 1
ATOM 1216 N N . ALA A 1 160 ? -24.633 -9.176 12.305 1.00 92.56 160 ALA A N 1
ATOM 1217 C CA . ALA A 1 160 ? -23.246 -8.946 11.947 1.00 92.56 160 ALA A CA 1
ATOM 1218 C C . ALA A 1 160 ? -22.366 -8.739 13.192 1.00 92.56 160 ALA A C 1
ATOM 1220 O O . ALA A 1 160 ? -22.811 -8.311 14.261 1.00 92.56 160 ALA A O 1
ATOM 1221 N N . LYS A 1 161 ? -21.075 -9.060 13.050 1.00 93.06 161 LYS A N 1
ATOM 1222 C CA . LYS A 1 161 ? -20.055 -8.891 14.092 1.00 93.06 161 LYS A CA 1
ATOM 1223 C C . LYS A 1 161 ? -19.084 -7.787 13.695 1.00 93.06 161 LYS A C 1
ATOM 1225 O O . LYS A 1 161 ? -18.303 -7.953 12.760 1.00 93.06 161 LYS A O 1
ATOM 1230 N N . CYS A 1 162 ? -19.109 -6.702 14.454 1.00 94.88 162 CYS A N 1
ATOM 1231 C CA . CYS A 1 162 ? -18.304 -5.512 14.247 1.00 94.88 162 CYS A CA 1
ATOM 1232 C C . CYS A 1 162 ? -17.069 -5.501 15.140 1.00 94.88 162 CYS A C 1
ATOM 1234 O O . CYS A 1 162 ? -17.056 -6.089 16.226 1.00 94.88 162 CYS A O 1
ATOM 1236 N N . LEU A 1 163 ? -16.029 -4.802 14.683 1.00 96.38 163 LEU A N 1
ATOM 1237 C CA . LEU A 1 163 ? -14.889 -4.495 15.538 1.00 96.38 163 LEU A CA 1
ATOM 1238 C C . LEU A 1 163 ? -15.359 -3.653 16.723 1.00 96.38 163 LEU A C 1
ATOM 1240 O O . LEU A 1 163 ? -16.343 -2.920 16.632 1.00 96.38 163 LEU A O 1
ATOM 1244 N N . GLN A 1 164 ? -14.639 -3.745 17.832 1.00 96.31 164 GLN A N 1
ATOM 1245 C CA . GLN A 1 164 ? -14.828 -2.857 18.963 1.00 96.31 164 GLN A CA 1
ATOM 1246 C C . GLN A 1 164 ? -13.554 -2.036 19.135 1.00 96.31 164 GLN A C 1
ATOM 1248 O O . GLN A 1 164 ? -12.468 -2.601 19.265 1.00 96.31 164 GLN A O 1
ATOM 1253 N N . ILE A 1 165 ? -13.679 -0.713 19.081 1.00 97.19 165 ILE A N 1
ATOM 1254 C CA . ILE A 1 165 ? -12.545 0.208 19.055 1.00 97.19 165 ILE A CA 1
ATOM 1255 C C . ILE A 1 165 ? -12.624 1.241 20.174 1.00 97.19 165 ILE A C 1
ATOM 1257 O O . ILE A 1 165 ? -13.689 1.493 20.740 1.00 97.19 165 ILE A O 1
ATOM 1261 N N . ARG A 1 166 ? -11.485 1.856 20.484 1.00 96.94 166 ARG A N 1
ATOM 1262 C CA . ARG A 1 166 ? -11.397 3.058 21.323 1.00 96.94 166 ARG A CA 1
ATOM 1263 C C . ARG A 1 166 ? -10.161 3.869 20.952 1.00 96.94 166 ARG A C 1
ATOM 1265 O O . ARG A 1 166 ? -9.153 3.306 20.534 1.00 96.94 166 ARG A O 1
ATOM 1272 N N . GLU A 1 167 ? -10.218 5.180 21.138 1.00 92.31 167 GLU A N 1
ATOM 1273 C CA . GLU A 1 167 ? -9.093 6.068 20.812 1.00 92.31 167 GLU A CA 1
ATOM 1274 C C . GLU A 1 167 ? -7.965 5.964 21.850 1.00 92.31 167 GLU A C 1
ATOM 1276 O O . GLU A 1 167 ? -6.788 5.920 21.502 1.00 92.31 167 GLU A O 1
ATOM 1281 N N . ASN A 1 168 ? -8.321 5.852 23.136 1.00 93.19 168 ASN A N 1
ATOM 1282 C CA . ASN A 1 168 ? -7.377 5.827 24.256 1.00 93.19 168 ASN A CA 1
ATOM 1283 C C . ASN A 1 168 ? -7.680 4.676 25.227 1.00 93.19 168 ASN A C 1
ATOM 1285 O O . ASN A 1 168 ? -8.805 4.182 25.276 1.00 93.19 168 ASN A O 1
ATOM 1289 N N . LYS A 1 169 ? -6.701 4.280 26.061 1.00 90.62 169 LYS A N 1
ATOM 1290 C CA . LYS A 1 169 ? -6.871 3.191 27.052 1.00 90.62 169 LYS A CA 1
ATOM 1291 C C . LYS A 1 169 ? -7.942 3.481 28.114 1.00 90.62 169 LYS A C 1
ATOM 1293 O O . LYS A 1 169 ? -8.467 2.547 28.712 1.00 90.62 169 LYS A O 1
ATOM 1298 N N . GLU A 1 170 ? -8.258 4.750 28.336 1.00 92.31 170 GLU A N 1
ATOM 1299 C CA . GLU A 1 170 ? -9.254 5.208 29.312 1.00 92.31 170 GLU A CA 1
ATOM 1300 C C . GLU A 1 170 ? -10.649 5.375 28.696 1.00 92.31 170 GLU A C 1
ATOM 1302 O O . GLU A 1 170 ? -11.647 5.442 29.411 1.00 92.31 170 GLU A O 1
ATOM 1307 N N . SER A 1 171 ? -10.736 5.436 27.365 1.00 93.75 171 SER A N 1
ATOM 1308 C CA . SER A 1 171 ? -12.003 5.586 26.661 1.00 93.75 171 SER A CA 1
ATOM 1309 C C . SER A 1 171 ? -12.822 4.299 26.740 1.00 93.75 171 SER A C 1
ATOM 1311 O O . SER A 1 171 ? -12.285 3.187 26.686 1.00 93.75 171 SER A O 1
ATOM 1313 N N . ALA A 1 172 ? -14.143 4.458 26.820 1.00 95.06 172 ALA A N 1
ATOM 1314 C CA . ALA A 1 172 ? -15.061 3.341 26.689 1.00 95.06 172 ALA A CA 1
ATOM 1315 C C . ALA A 1 172 ? -14.948 2.724 25.290 1.00 95.06 172 ALA A C 1
ATOM 1317 O O . ALA A 1 172 ? -14.775 3.424 24.291 1.00 95.06 172 ALA A O 1
ATOM 1318 N N . TRP A 1 173 ? -15.071 1.405 25.239 1.00 96.56 173 TRP A N 1
ATOM 1319 C CA . TRP A 1 173 ? -15.143 0.658 23.998 1.00 96.56 173 TRP A CA 1
ATOM 1320 C C . TRP A 1 173 ? -16.415 0.987 23.212 1.00 96.56 173 TRP A C 1
ATOM 1322 O O . TRP A 1 173 ? -17.499 1.080 23.791 1.00 96.56 173 TRP A O 1
ATOM 1332 N N . GLN A 1 174 ? -16.295 1.111 21.891 1.00 96.19 174 GLN A N 1
ATOM 1333 C CA . GLN A 1 174 ? -17.409 1.414 20.993 1.00 96.19 174 GLN A CA 1
ATOM 1334 C C . GLN A 1 174 ? -17.424 0.458 19.795 1.00 96.19 174 GLN A C 1
ATOM 1336 O O . GLN A 1 174 ? -16.356 0.102 19.293 1.00 96.19 174 GLN A O 1
ATOM 1341 N N . PRO A 1 175 ? -18.602 0.015 19.324 1.00 95.94 175 PRO A N 1
ATOM 1342 C CA . PRO A 1 175 ? -18.693 -0.755 18.091 1.00 95.94 175 PRO A CA 1
ATOM 1343 C C . PRO A 1 175 ? -18.271 0.101 16.889 1.00 95.94 175 PRO A C 1
ATOM 1345 O O . PRO A 1 175 ? -18.626 1.274 16.796 1.00 95.94 175 PRO A O 1
ATOM 1348 N N . TYR A 1 176 ? -17.544 -0.503 15.957 1.00 95.00 176 TYR A N 1
ATOM 1349 C CA . TYR A 1 176 ? -17.118 0.103 14.702 1.00 95.00 176 TYR A CA 1
ATOM 1350 C C . TYR A 1 176 ? -17.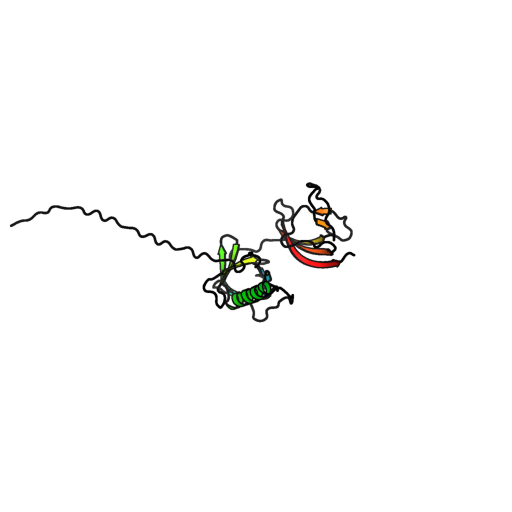676 -0.696 13.528 1.00 95.00 176 TYR A C 1
ATOM 1352 O O . TYR A 1 176 ? -17.289 -1.844 13.307 1.00 95.00 176 TYR A O 1
ATOM 1360 N N . GLU A 1 177 ? -18.598 -0.075 12.794 1.00 90.31 177 GLU A N 1
ATOM 1361 C CA . GLU A 1 177 ? -19.300 -0.687 11.656 1.00 90.31 177 GLU A CA 1
ATOM 1362 C C . GLU A 1 177 ? -18.582 -0.502 10.317 1.00 90.31 177 GLU A C 1
ATOM 1364 O O . GLU A 1 177 ? -19.002 -1.060 9.306 1.00 90.31 177 GLU A O 1
ATOM 1369 N N . GLY A 1 178 ? -17.499 0.273 10.303 1.00 88.81 178 GLY A N 1
ATOM 1370 C CA . GLY A 1 178 ? -16.666 0.438 9.122 1.00 88.81 178 GLY A CA 1
ATOM 1371 C C . GLY A 1 178 ? -15.722 -0.740 8.890 1.00 88.81 178 GLY A C 1
ATOM 1372 O O . GLY A 1 178 ? -15.611 -1.681 9.681 1.00 88.81 178 GLY A O 1
ATOM 1373 N N . THR A 1 179 ? -14.978 -0.642 7.797 1.00 91.19 179 THR A N 1
ATOM 1374 C CA . THR A 1 179 ? -13.868 -1.539 7.478 1.00 91.19 179 THR A CA 1
ATOM 1375 C C . THR A 1 179 ? -12.554 -0.791 7.606 1.00 91.19 179 THR A C 1
ATOM 1377 O O . THR A 1 179 ? -12.444 0.352 7.169 1.00 91.19 179 THR A O 1
ATOM 1380 N N . ILE A 1 180 ? -11.542 -1.461 8.148 1.00 94.56 180 ILE A N 1
ATOM 1381 C CA . ILE A 1 180 ? -10.160 -0.992 8.069 1.00 94.56 180 ILE A CA 1
ATOM 1382 C C . ILE A 1 180 ? -9.523 -1.728 6.891 1.00 94.56 180 ILE A C 1
ATOM 1384 O O . ILE A 1 180 ? -9.345 -2.945 6.940 1.00 94.56 180 ILE A O 1
ATOM 1388 N N . GLU A 1 181 ? -9.224 -1.009 5.813 1.00 90.12 181 GLU A N 1
ATOM 1389 C CA . GLU A 1 181 ? -8.626 -1.585 4.609 1.00 90.12 181 GLU A CA 1
ATOM 1390 C C . GLU A 1 181 ? -7.271 -2.219 4.948 1.00 90.12 181 GLU A C 1
ATOM 1392 O O . GLU A 1 181 ? -6.424 -1.593 5.588 1.00 90.12 181 GLU A O 1
ATOM 1397 N N . GLY A 1 182 ? -7.066 -3.472 4.535 1.00 80.94 182 GLY A N 1
ATOM 1398 C CA . GLY A 1 182 ? -5.827 -4.207 4.804 1.00 80.94 182 GLY A CA 1
ATOM 1399 C C . GLY A 1 182 ? -5.683 -4.756 6.230 1.00 80.94 182 GLY A C 1
ATOM 1400 O O . GLY A 1 182 ? -4.608 -5.248 6.562 1.00 80.94 182 GLY A O 1
ATOM 1401 N N . PHE A 1 183 ? -6.728 -4.710 7.069 1.00 89.31 183 PHE A N 1
ATOM 1402 C CA . PHE A 1 183 ? -6.704 -5.281 8.421 1.00 89.31 183 PHE A CA 1
ATOM 1403 C C . PHE A 1 183 ? -7.884 -6.216 8.700 1.00 89.31 183 PHE A C 1
ATOM 1405 O O . PHE A 1 183 ? -9.043 -5.894 8.444 1.00 89.31 183 PHE A O 1
ATOM 1412 N N . SER A 1 184 ? -7.580 -7.358 9.316 1.00 87.62 184 SER A N 1
ATOM 1413 C CA . SER A 1 184 ? -8.561 -8.283 9.878 1.00 87.62 184 SER A CA 1
ATOM 1414 C C . SER A 1 184 ? -8.117 -8.686 11.280 1.00 87.62 184 SER A C 1
ATOM 1416 O O . SER A 1 184 ? -7.025 -9.217 11.446 1.00 87.62 184 SER A O 1
ATOM 1418 N N . ALA A 1 185 ? -8.962 -8.439 12.282 1.00 87.69 185 ALA A N 1
ATOM 1419 C CA . ALA A 1 185 ? -8.670 -8.811 13.665 1.00 87.69 185 ALA A CA 1
ATOM 1420 C C . ALA A 1 185 ? -8.753 -10.330 13.866 1.00 87.69 185 ALA A C 1
ATOM 1422 O O . ALA A 1 185 ? -9.730 -10.959 13.440 1.00 87.69 185 ALA A O 1
ATOM 1423 N N . GLU A 1 186 ? -7.768 -10.892 14.563 1.00 87.12 186 GLU A N 1
ATOM 1424 C CA . GLU A 1 186 ? -7.794 -12.278 15.023 1.00 87.12 186 GLU A CA 1
ATOM 1425 C C . GLU A 1 186 ? -8.520 -12.373 16.375 1.00 87.12 186 GLU A C 1
ATOM 1427 O O . GLU A 1 186 ? -8.302 -11.531 17.252 1.00 87.12 186 GLU A O 1
ATOM 1432 N N . PRO A 1 187 ? -9.398 -13.374 16.574 1.00 87.38 187 PRO A N 1
ATOM 1433 C CA . PRO A 1 187 ? -10.039 -13.593 17.867 1.00 87.38 187 PRO A CA 1
ATOM 1434 C C . PRO A 1 187 ? -9.009 -13.817 18.981 1.00 87.38 187 PRO A C 1
ATOM 1436 O O . PRO A 1 187 ? -8.090 -14.616 18.817 1.00 87.38 187 PRO A O 1
ATOM 1439 N N . GLY A 1 188 ? -9.187 -13.149 20.124 1.00 90.25 188 GLY A N 1
ATOM 1440 C CA . GLY A 1 188 ? -8.307 -13.307 21.287 1.00 90.25 188 GLY A CA 1
ATOM 1441 C C . GLY A 1 188 ? -7.079 -12.390 21.302 1.00 90.25 188 GLY A C 1
ATOM 1442 O O . GLY A 1 188 ? -6.332 -12.414 22.274 1.00 90.25 188 GLY A O 1
ATOM 1443 N N . ILE A 1 189 ? -6.879 -11.537 20.289 1.00 91.12 189 ILE A N 1
ATOM 1444 C CA . ILE A 1 189 ? -5.761 -10.582 20.253 1.00 91.12 189 ILE A CA 1
ATOM 1445 C C . ILE A 1 189 ? -6.284 -9.148 20.313 1.00 91.12 189 ILE A C 1
ATOM 1447 O O . ILE A 1 189 ? -7.066 -8.724 19.466 1.00 91.12 189 ILE A O 1
ATOM 1451 N N . ALA A 1 190 ? -5.830 -8.378 21.300 1.00 93.31 190 ALA A N 1
ATOM 1452 C CA . ALA A 1 190 ? -6.044 -6.939 21.351 1.00 93.31 190 ALA A CA 1
ATOM 1453 C C . ALA A 1 190 ? -4.908 -6.210 20.621 1.00 93.31 190 ALA A C 1
ATOM 1455 O O . ALA A 1 190 ? -3.738 -6.582 20.722 1.00 93.31 190 ALA A O 1
ATOM 1456 N N . TYR A 1 191 ? -5.244 -5.139 19.904 1.00 94.44 191 TYR A N 1
ATOM 1457 C CA . TYR A 1 191 ? -4.289 -4.399 19.081 1.00 94.44 191 TYR A CA 1
ATOM 1458 C C . TYR A 1 191 ? -4.259 -2.920 19.446 1.00 94.44 191 TYR A C 1
ATOM 1460 O O . TYR A 1 191 ? -5.293 -2.322 19.744 1.00 94.44 191 TYR A O 1
ATOM 1468 N N . ARG A 1 192 ? -3.089 -2.295 19.299 1.00 96.62 192 ARG A N 1
ATOM 1469 C CA . ARG A 1 192 ? -2.959 -0.848 19.097 1.00 96.62 192 ARG A CA 1
ATOM 1470 C C . ARG A 1 192 ? -2.494 -0.608 17.670 1.00 96.62 192 ARG A C 1
ATOM 1472 O O . ARG A 1 192 ? -1.328 -0.825 17.349 1.00 96.62 192 ARG A O 1
ATOM 1479 N N . LEU A 1 193 ? -3.402 -0.176 16.809 1.00 95.00 193 LEU A N 1
ATOM 1480 C CA . LEU A 1 193 ? -3.126 0.051 15.396 1.00 95.00 193 LEU A CA 1
ATOM 1481 C C . LEU A 1 193 ? -2.674 1.487 15.157 1.00 95.00 193 LEU A C 1
ATOM 1483 O O . LEU A 1 193 ? -3.174 2.417 15.787 1.00 95.00 193 LEU A O 1
ATOM 1487 N N . ARG A 1 194 ? -1.769 1.657 14.198 1.00 96.12 194 ARG A N 1
ATOM 1488 C CA . ARG A 1 194 ? -1.510 2.910 13.494 1.00 96.12 194 ARG A CA 1
ATOM 1489 C C . ARG A 1 194 ? -2.199 2.815 12.138 1.00 96.12 194 ARG A C 1
ATOM 1491 O O . ARG A 1 194 ? -2.009 1.822 11.436 1.00 96.12 194 ARG A O 1
ATOM 1498 N N . LEU A 1 195 ? -2.999 3.817 11.790 1.00 95.12 195 LEU A N 1
ATOM 1499 C CA . LEU A 1 195 ? -3.785 3.856 10.556 1.00 95.12 195 LEU A CA 1
ATOM 1500 C C . LEU A 1 195 ? -3.519 5.149 9.781 1.00 95.12 195 LEU A C 1
ATOM 1502 O O . LEU A 1 195 ? -3.154 6.176 10.363 1.00 95.12 195 LEU A O 1
ATOM 1506 N N . LYS A 1 196 ? -3.770 5.098 8.474 1.00 94.50 196 LYS A N 1
ATOM 1507 C CA . LYS A 1 196 ? -3.865 6.259 7.587 1.00 94.50 196 LYS A CA 1
ATOM 1508 C C . LYS A 1 196 ? -5.346 6.585 7.393 1.00 94.50 196 LYS A C 1
ATOM 1510 O O . LYS A 1 196 ? -6.070 5.804 6.778 1.00 94.50 196 LYS A O 1
ATOM 1515 N N . ALA A 1 197 ? -5.801 7.703 7.951 1.00 95.31 197 ALA A N 1
ATOM 1516 C CA . ALA A 1 197 ? -7.168 8.190 7.802 1.00 95.31 197 ALA A CA 1
ATOM 1517 C C . ALA A 1 197 ? -7.236 9.206 6.659 1.00 95.31 197 ALA A C 1
ATOM 1519 O O . ALA A 1 197 ? -6.784 10.345 6.797 1.00 95.31 197 ALA A O 1
ATOM 1520 N N . TYR A 1 198 ? -7.793 8.790 5.527 1.00 93.94 198 TYR A N 1
ATOM 1521 C CA . TYR A 1 198 ? -8.017 9.655 4.371 1.00 93.94 198 TYR A CA 1
ATOM 1522 C C . TYR A 1 198 ? -9.400 10.291 4.464 1.00 93.94 198 TYR A C 1
ATOM 1524 O O . TYR A 1 198 ? -10.342 9.653 4.933 1.00 93.94 198 TYR A O 1
ATOM 1532 N N . ASN A 1 199 ? -9.524 11.542 4.008 1.00 93.50 199 ASN A N 1
ATOM 1533 C CA . ASN A 1 199 ? -10.781 12.304 4.015 1.00 93.50 199 ASN A CA 1
ATOM 1534 C C . ASN A 1 199 ? -11.490 12.314 5.386 1.00 93.50 199 ASN A C 1
ATOM 1536 O O . ASN A 1 199 ? -12.720 12.261 5.458 1.00 93.50 199 ASN A O 1
ATOM 1540 N N . LYS A 1 200 ? -10.712 12.352 6.476 1.00 90.69 200 LYS A N 1
ATOM 1541 C CA . LYS A 1 200 ? -11.211 12.278 7.855 1.00 90.69 200 LYS A CA 1
ATOM 1542 C C . LYS A 1 200 ? -12.305 13.318 8.122 1.00 90.69 200 LYS A C 1
ATOM 1544 O O . LYS A 1 200 ? -12.141 14.491 7.784 1.00 90.69 200 LYS A O 1
ATOM 1549 N N . GLY A 1 201 ? -13.409 12.900 8.744 1.00 87.31 201 GLY A N 1
ATOM 1550 C CA . GLY A 1 201 ? -14.543 13.776 9.053 1.00 87.31 201 GLY A CA 1
ATOM 1551 C C . GLY A 1 201 ? -15.478 14.052 7.870 1.00 87.31 201 GLY A C 1
ATOM 1552 O O . GLY A 1 201 ? -16.359 14.909 7.970 1.00 87.31 201 GLY A O 1
ATOM 1553 N N . THR A 1 202 ? -15.310 13.342 6.752 1.00 91.88 202 THR A N 1
ATOM 1554 C CA . THR A 1 202 ? -16.202 13.414 5.586 1.00 91.88 202 THR A CA 1
ATOM 1555 C C . THR A 1 202 ? -16.970 12.104 5.395 1.00 91.88 202 THR A C 1
ATOM 1557 O O . THR A 1 202 ? -16.714 11.106 6.060 1.00 91.88 202 THR A O 1
ATOM 1560 N N . LYS A 1 203 ? -17.919 12.082 4.451 1.00 90.19 203 LYS A N 1
ATOM 1561 C CA . LYS A 1 203 ? -18.655 10.855 4.092 1.00 90.19 203 LYS A CA 1
ATOM 1562 C C . LYS A 1 203 ? -17.805 9.820 3.345 1.00 90.19 203 LYS A C 1
ATOM 1564 O O . LYS A 1 203 ? -18.237 8.683 3.216 1.00 90.19 203 LYS A O 1
ATOM 1569 N N . GLU A 1 204 ? -16.644 10.226 2.843 1.00 91.12 204 GLU A N 1
ATOM 1570 C CA . GLU A 1 204 ? -15.695 9.387 2.100 1.00 91.12 204 GLU A CA 1
ATOM 1571 C C . GLU A 1 204 ? -14.484 9.023 2.972 1.00 91.12 204 GLU A C 1
ATOM 1573 O O . GLU A 1 204 ? -13.421 8.669 2.457 1.00 91.12 204 GLU A O 1
ATOM 1578 N N . GLU A 1 205 ? -14.621 9.167 4.295 1.00 93.06 205 GLU A N 1
ATOM 1579 C CA . GLU A 1 205 ? -13.584 8.773 5.235 1.00 93.06 205 GLU A CA 1
ATOM 1580 C C . GLU A 1 205 ? -13.282 7.281 5.091 1.00 93.06 205 GLU A C 1
ATOM 1582 O O . GLU A 1 205 ? -14.174 6.433 5.155 1.00 93.06 205 GLU A O 1
ATOM 1587 N N . ARG A 1 206 ? -11.998 6.973 4.918 1.00 94.31 206 ARG A N 1
ATOM 1588 C CA . ARG A 1 206 ? -11.498 5.603 4.817 1.00 94.31 206 ARG A CA 1
ATOM 1589 C C . ARG A 1 206 ? -10.250 5.440 5.666 1.00 94.31 206 ARG A C 1
ATOM 1591 O O . ARG A 1 206 ? -9.383 6.319 5.701 1.00 94.31 206 ARG A O 1
ATOM 1598 N N . TRP A 1 207 ? -10.167 4.314 6.364 1.00 95.31 207 TRP A N 1
ATOM 1599 C CA . TRP A 1 207 ? -9.039 3.978 7.222 1.00 95.31 207 TRP A CA 1
ATOM 1600 C C . TRP A 1 207 ? -8.261 2.828 6.609 1.00 95.31 207 TRP A C 1
ATOM 1602 O O . TRP A 1 207 ? -8.794 1.734 6.438 1.00 95.31 207 TRP A O 1
ATOM 1612 N N . VAL A 1 208 ? -6.988 3.075 6.317 1.00 91.81 208 VAL A N 1
ATOM 1613 C CA . VAL A 1 208 ? -6.073 2.066 5.786 1.00 91.81 208 VAL A CA 1
ATOM 1614 C C . VAL A 1 208 ? -5.098 1.661 6.877 1.00 91.81 208 VAL A C 1
ATOM 1616 O O . VAL A 1 208 ? -4.487 2.511 7.532 1.00 91.81 208 VAL A O 1
ATOM 1619 N N . TYR A 1 209 ? -4.963 0.359 7.085 1.00 90.12 209 TYR A N 1
ATOM 1620 C CA . TYR A 1 209 ? -3.995 -0.204 8.008 1.00 90.12 209 TYR A CA 1
ATOM 1621 C C . TYR A 1 209 ? -2.564 0.127 7.583 1.00 90.12 209 TYR A C 1
ATOM 1623 O O . TYR A 1 209 ? -2.186 -0.050 6.428 1.00 90.12 209 TYR A O 1
ATOM 1631 N N . ASP A 1 210 ? -1.774 0.626 8.532 1.00 86.25 210 ASP A N 1
ATOM 1632 C CA . ASP A 1 210 ? -0.342 0.875 8.356 1.00 86.25 210 ASP A CA 1
ATOM 1633 C C . ASP A 1 210 ? 0.453 -0.182 9.134 1.00 86.25 210 ASP A C 1
ATOM 1635 O O . ASP A 1 210 ? 1.181 -0.972 8.540 1.00 86.25 210 ASP A O 1
ATOM 1639 N N . MET A 1 211 ? 0.257 -0.269 10.456 1.00 80.44 211 MET A N 1
ATOM 1640 C CA . MET A 1 211 ? 0.876 -1.316 11.278 1.00 80.44 211 MET A CA 1
ATOM 1641 C C . MET A 1 211 ? 0.187 -1.506 12.635 1.00 80.44 211 MET A C 1
ATOM 1643 O O . MET A 1 211 ? -0.448 -0.590 13.160 1.00 80.44 211 MET A O 1
ATOM 1647 N N . ALA A 1 212 ? 0.384 -2.668 13.258 1.00 89.06 212 ALA A N 1
ATOM 1648 C CA . ALA A 1 212 ? 0.148 -2.871 14.681 1.00 89.06 212 ALA A CA 1
ATOM 1649 C C . ALA A 1 212 ? 1.385 -2.408 15.465 1.00 89.06 212 ALA A C 1
ATOM 1651 O O . ALA A 1 212 ? 2.496 -2.881 15.241 1.00 89.06 212 ALA A O 1
ATOM 1652 N N . VAL A 1 213 ? 1.191 -1.446 16.362 1.00 90.38 213 VAL A N 1
ATOM 1653 C CA . VAL A 1 213 ? 2.242 -0.873 17.215 1.00 90.38 213 VAL A CA 1
ATOM 1654 C C . VAL A 1 213 ? 2.402 -1.686 18.496 1.00 90.38 213 VAL A C 1
ATOM 1656 O O . VAL A 1 213 ? 3.506 -1.819 19.011 1.00 90.38 213 VAL A O 1
ATOM 1659 N N . GLU A 1 214 ? 1.295 -2.233 18.999 1.00 88.12 214 GLU A N 1
ATOM 1660 C CA . GLU A 1 214 ? 1.243 -3.158 20.132 1.00 88.12 214 GLU A CA 1
ATOM 1661 C C . GLU A 1 214 ? 0.243 -4.275 19.797 1.00 88.12 214 GLU A C 1
ATOM 1663 O O . GLU A 1 214 ? -0.769 -4.025 19.128 1.00 88.12 214 GLU A O 1
ATOM 1668 N N . GLN A 1 215 ? 0.524 -5.488 20.272 1.00 87.31 215 GLN A N 1
ATOM 1669 C CA . GLN A 1 215 ? -0.365 -6.649 20.220 1.00 87.31 215 GLN A CA 1
ATOM 1670 C C . GLN A 1 215 ? -0.309 -7.366 21.569 1.00 87.31 215 GLN A C 1
ATOM 1672 O O . GLN A 1 215 ? 0.772 -7.521 22.137 1.00 87.31 215 GLN A O 1
ATOM 1677 N N . GLU A 1 216 ? -1.459 -7.795 22.070 1.00 87.12 216 GLU A N 1
ATOM 1678 C CA . GLU A 1 216 ? -1.586 -8.508 23.340 1.00 87.12 216 GLU A CA 1
ATOM 1679 C C . GLU A 1 216 ? -2.532 -9.695 23.158 1.00 87.12 216 GLU A C 1
ATOM 1681 O O . GLU A 1 216 ? -3.664 -9.521 22.707 1.00 87.12 216 GLU A O 1
ATOM 1686 N N . VAL A 1 217 ? -2.065 -10.900 23.490 1.00 88.88 217 VAL A N 1
ATOM 1687 C CA . VAL A 1 217 ? -2.920 -12.091 23.550 1.00 88.88 217 VAL A CA 1
ATOM 1688 C C . VAL A 1 217 ? -3.684 -12.038 24.864 1.00 88.88 217 VAL A C 1
ATOM 1690 O O . VAL A 1 217 ? -3.078 -11.957 25.930 1.00 88.88 217 VAL A O 1
ATOM 1693 N N . VAL A 1 218 ? -5.007 -12.063 24.774 1.00 82.12 218 VAL A N 1
ATOM 1694 C CA . VAL A 1 218 ? -5.905 -12.041 25.925 1.00 82.12 218 VAL A CA 1
ATOM 1695 C C . VAL A 1 218 ? -6.414 -13.466 26.130 1.00 82.12 218 VAL A C 1
ATOM 1697 O O . VAL A 1 218 ? -7.215 -13.953 25.331 1.00 82.12 218 VAL A O 1
ATOM 1700 N N . GLU A 1 219 ? -5.883 -14.130 27.159 1.00 63.94 219 GLU A N 1
ATOM 1701 C CA . GLU A 1 219 ? -6.302 -15.467 27.620 1.00 63.94 219 GLU A CA 1
ATOM 1702 C C . GLU A 1 219 ? -7.612 -15.440 28.420 1.00 63.94 219 GLU A C 1
ATOM 1704 O O . GLU A 1 219 ? -7.832 -14.472 29.189 1.00 63.94 219 GLU A O 1
#